Protein AF-A0A7S0E178-F1 (afdb_monomer)

Organism: NCBI:txid3032

Secondary structure (DSSP, 8-state):
-HHHH-GGG---SSSS---SS-HHHHHHHHHHHHHHHHH---HHHHHHHHHHHHHHHHHHHHHHHHHHHHHHHHHTSTTTS-HHHHHHHHHHHHHHHTTS-TTTHHHHHHHHHHHHHHHHHHHHHS-TT-HHHHHHHHHHHHHHHHSS-GGGGS-SS---PPPHHHHHHHHHHHHHHHHHHSPPPSS--HHHHHH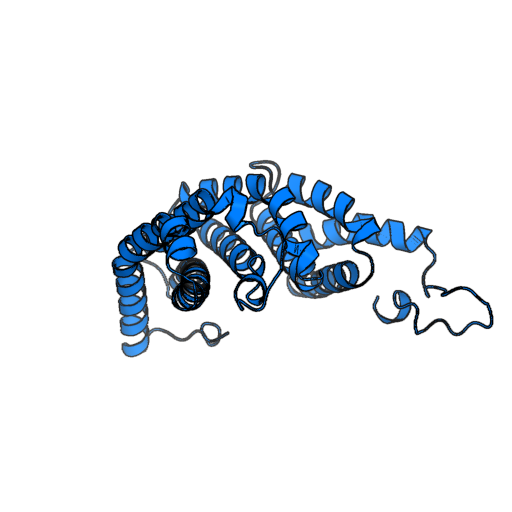HHHHHHHHHHHHHHHHHHHHHS-HHHHHHTHHHHHHHHHHHHHHHHHHHHHHHHHHTT----TTTT-

InterPro domains:
  IPR011989 Armadillo-like helical [G3DSA:1.25.10.10] (1-256)

Radius of gyration: 20.57 Å; Cα contacts (8 Å, |Δi|>4): 247; chains: 1; bounding box: 54×40×60 Å

pLDDT: mean 76.31, std 16.04, range [33.78, 96.0]

Sequence (262 aa):
VKKAWSKEHAEGEGNSPQFGIIEADRMIIREHLLETVIHIESDQLRRLLADCLKFMAETDAAVWLPQAVAQLRKYLTLGAASVPQMCAALDAIHKIEGGLPQDQIPALINELFIPMMTIGKAAIDGPVASPSGALVLKMICKILYHANPTSLWDGDAGSNQPSILDNQSDVVTGFLATVVQRELPATGEDDFLVQFWLPKKWAVRFFSKTTAWYRRCDSQTKKAKDSFFKVLQNCLPEVMKTVIILLEKSFNGIFIPKKVHS

Foldseek 3Di:
DVLQQDLVNPPDDDDDSDRNDDVVVVVVCLLCLLVCLLPPPDPVVNVVSLLVLLVCLQRPCVPRVVVLLVVLLQQLAPPSHDLSSVLSSLSSLVSSLNNHDLLCLQVSCVSCVVSLLVLLVVLLVDDLQDLSSLSSLLSSLQSLQSNADCVVQPPPDDPPRDGPCVPCVVVLLVSLLSLLQRDHPPDDQQVSLVSSVSSNVSSVSSLVSVVVSLVVDDPVVVVVCVVSVVSVVVRVVSNVVSVVVVVVCVVVVNDDDPPPVD

Solvent-accessible surface area (backbone atoms only — not comparable to full-atom values): 14713 Å² tota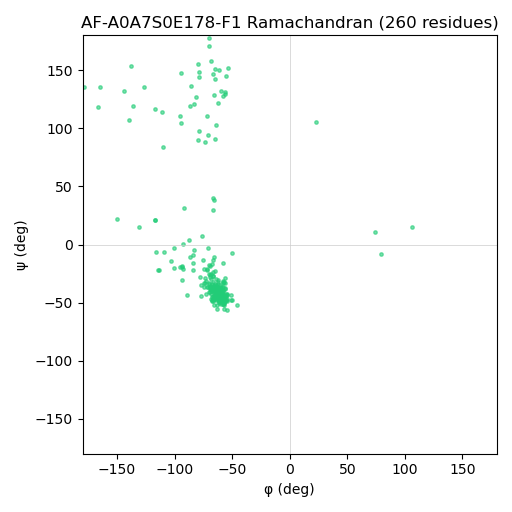l; per-residue (Å²): 105,71,70,39,68,30,56,89,64,44,90,62,100,58,104,59,80,42,51,70,52,60,68,70,61,53,50,53,48,64,68,45,49,62,58,46,37,35,67,48,84,51,66,69,58,26,54,57,49,32,52,48,45,13,53,41,28,58,75,43,34,90,76,47,43,69,60,50,51,59,52,47,52,50,36,39,33,87,86,68,42,55,70,68,36,32,46,34,40,47,49,43,49,46,27,28,48,74,22,39,58,80,84,53,32,27,58,58,46,60,74,47,39,64,44,52,50,54,50,42,47,52,33,63,78,40,64,80,81,34,70,67,31,27,51,48,39,25,46,53,30,45,39,58,41,63,52,54,59,69,68,82,53,51,88,73,82,79,74,88,63,76,50,58,59,80,81,38,41,69,61,55,51,52,52,40,42,53,57,41,60,51,71,76,65,95,76,68,62,72,75,54,52,52,46,59,43,48,22,32,53,30,32,50,51,37,52,52,54,54,52,60,36,56,73,74,49,55,76,67,62,41,64,78,47,46,68,61,52,55,52,51,63,73,37,48,66,46,49,50,53,54,50,48,56,53,47,53,41,41,73,71,73,74,58,84,65,94,66,77,85,110

Structure (mmCIF, N/CA/C/O backbone):
data_AF-A0A7S0E178-F1
#
_entry.id   AF-A0A7S0E178-F1
#
loop_
_atom_site.group_PDB
_atom_site.id
_atom_site.type_symbol
_atom_site.label_atom_id
_atom_site.label_alt_id
_atom_site.label_comp_id
_atom_site.label_asym_id
_atom_site.label_entity_id
_atom_site.label_seq_id
_atom_site.pdbx_PDB_ins_code
_atom_site.Cartn_x
_atom_site.Cartn_y
_atom_site.Cartn_z
_atom_site.occupancy
_atom_site.B_iso_or_equiv
_atom_site.auth_seq_id
_atom_site.auth_comp_id
_atom_site.auth_asym_id
_atom_site.auth_atom_id
_atom_site.pdbx_PDB_model_num
ATOM 1 N N . VAL A 1 1 ? 2.744 -7.989 -22.760 1.00 64.94 1 VAL A N 1
ATOM 2 C CA . VAL A 1 1 ? 3.869 -7.778 -21.816 1.00 64.94 1 VAL A CA 1
ATOM 3 C C . VAL A 1 1 ? 4.596 -9.081 -21.514 1.00 64.94 1 VAL A C 1
ATOM 5 O O . VAL A 1 1 ? 5.633 -9.273 -22.118 1.00 64.94 1 VAL A O 1
ATOM 8 N N . LYS A 1 2 ? 4.049 -10.026 -20.729 1.00 71.06 2 LYS A N 1
ATOM 9 C CA . LYS A 1 2 ? 4.770 -11.252 -20.301 1.00 71.06 2 LYS A CA 1
ATOM 10 C C . LYS A 1 2 ? 5.550 -11.998 -21.399 1.00 71.06 2 LYS A C 1
ATOM 12 O O . LYS A 1 2 ? 6.740 -12.214 -21.238 1.00 71.06 2 LYS A O 1
ATOM 17 N N . LYS A 1 3 ? 4.911 -12.329 -22.529 1.00 70.12 3 LYS A N 1
ATOM 18 C CA . LYS A 1 3 ? 5.576 -13.021 -23.654 1.00 70.12 3 LYS A CA 1
ATOM 19 C C . LYS A 1 3 ? 6.692 -12.198 -24.304 1.00 70.12 3 LYS A C 1
ATOM 21 O O . LYS A 1 3 ? 7.725 -12.737 -24.650 1.00 70.12 3 LYS A O 1
ATOM 26 N N . ALA A 1 4 ? 6.479 -10.895 -24.451 1.00 68.12 4 ALA A N 1
ATOM 27 C CA . ALA A 1 4 ? 7.394 -10.001 -25.158 1.00 68.12 4 ALA A CA 1
ATOM 28 C C . ALA A 1 4 ? 8.547 -9.492 -24.264 1.00 68.12 4 ALA A C 1
ATOM 30 O O . ALA A 1 4 ? 9.546 -8.978 -24.753 1.00 68.12 4 ALA A O 1
ATOM 31 N N . TRP A 1 5 ? 8.396 -9.640 -22.946 1.00 71.94 5 TRP A N 1
ATOM 32 C CA . TRP A 1 5 ? 9.316 -9.168 -21.908 1.00 71.94 5 TRP A CA 1
ATOM 33 C C . TRP A 1 5 ? 10.058 -10.322 -21.211 1.00 71.94 5 TRP A C 1
ATOM 35 O O . TRP A 1 5 ? 10.939 -10.079 -20.394 1.00 71.94 5 TRP A O 1
ATOM 45 N N . SER A 1 6 ? 9.697 -11.574 -21.512 1.00 64.25 6 SER A N 1
ATOM 46 C CA . SER A 1 6 ? 10.422 -12.760 -21.055 1.00 64.25 6 SER A CA 1
ATOM 47 C C . SER A 1 6 ? 11.573 -13.070 -22.008 1.00 64.25 6 SER A C 1
ATOM 49 O O . SER A 1 6 ? 11.396 -13.064 -23.225 1.00 64.25 6 SER A O 1
ATOM 51 N N . LYS A 1 7 ? 12.740 -13.391 -21.442 1.00 61.19 7 LYS A N 1
ATOM 52 C CA . LYS A 1 7 ? 13.915 -13.870 -22.187 1.00 61.19 7 LYS A CA 1
ATOM 53 C C . LYS A 1 7 ? 13.713 -15.276 -22.770 1.00 61.19 7 LYS A C 1
ATOM 55 O O . LYS A 1 7 ? 14.440 -15.664 -23.672 1.00 61.19 7 LYS A O 1
ATOM 60 N N . GLU A 1 8 ? 12.740 -16.032 -22.258 1.00 52.66 8 GLU A N 1
ATOM 61 C CA . GLU A 1 8 ? 12.523 -17.448 -22.591 1.00 52.66 8 GLU A CA 1
ATOM 62 C C . GLU A 1 8 ? 11.725 -17.672 -23.883 1.00 52.66 8 GLU A C 1
ATOM 64 O O . GLU A 1 8 ? 11.490 -18.814 -24.259 1.00 52.66 8 GLU A O 1
ATOM 69 N N . HIS A 1 9 ? 11.224 -16.621 -24.536 1.00 45.22 9 HIS A N 1
ATOM 70 C CA . HIS A 1 9 ? 10.385 -16.736 -25.744 1.00 45.22 9 HIS A CA 1
ATOM 71 C C . HIS A 1 9 ? 11.038 -16.090 -26.973 1.00 45.22 9 HIS A C 1
ATOM 73 O O . HIS A 1 9 ? 10.361 -15.739 -27.939 1.00 45.22 9 HIS A O 1
ATOM 79 N N . ALA A 1 10 ? 12.357 -15.919 -26.924 1.00 46.88 10 ALA A N 1
ATOM 80 C CA . ALA A 1 10 ? 13.153 -15.436 -28.035 1.00 46.88 10 ALA A CA 1
ATOM 81 C C . ALA A 1 10 ? 13.403 -16.585 -29.021 1.00 46.88 10 ALA A C 1
ATOM 83 O O . ALA A 1 10 ? 14.370 -17.332 -28.887 1.00 46.88 10 ALA A O 1
ATOM 84 N N . GLU A 1 11 ? 12.518 -16.768 -29.994 1.00 43.41 11 GLU A N 1
ATOM 85 C CA . GLU A 1 11 ? 12.827 -17.605 -31.155 1.00 43.41 11 GLU A CA 1
ATOM 86 C C . GLU A 1 11 ? 13.866 -16.865 -32.013 1.00 43.41 11 GLU A C 1
ATOM 88 O O . GLU A 1 11 ? 13.527 -15.999 -32.817 1.00 43.41 11 GLU A O 1
ATOM 93 N N . GLY A 1 12 ? 15.151 -17.157 -31.794 1.00 46.94 12 GLY A N 1
ATOM 94 C CA . GLY A 1 12 ? 16.248 -16.590 -32.574 1.00 46.94 12 GLY A CA 1
ATOM 95 C C . GLY A 1 12 ? 17.568 -17.321 -32.341 1.00 46.94 12 GLY A C 1
ATOM 96 O O . GLY A 1 12 ? 18.085 -17.349 -31.226 1.00 46.94 12 GLY A O 1
ATOM 97 N N . GLU A 1 13 ? 18.125 -17.905 -33.403 1.00 41.91 13 GLU A N 1
ATOM 98 C CA . GLU A 1 13 ? 19.471 -18.485 -33.435 1.00 41.91 13 GLU A CA 1
ATOM 99 C C . GLU A 1 13 ? 20.526 -17.379 -33.236 1.00 41.91 13 GLU A C 1
ATOM 101 O O . GLU A 1 13 ? 20.974 -16.728 -34.177 1.00 41.91 13 GLU A O 1
ATOM 106 N N . GLY A 1 14 ? 20.915 -17.118 -31.989 1.00 45.75 14 GLY A N 1
ATOM 107 C CA . GLY A 1 14 ? 21.983 -16.172 -31.672 1.00 45.75 14 GLY A CA 1
ATOM 108 C C . GLY A 1 14 ? 22.249 -16.098 -30.172 1.00 45.75 14 GLY A C 1
ATOM 109 O O . GLY A 1 14 ? 21.319 -16.027 -29.379 1.00 45.75 14 GLY A O 1
ATOM 110 N N . ASN A 1 15 ? 23.526 -16.108 -29.778 1.00 41.94 15 ASN A N 1
ATOM 111 C CA . ASN A 1 15 ? 24.037 -16.210 -28.397 1.00 41.94 15 ASN A CA 1
ATOM 112 C C . ASN A 1 15 ? 23.723 -15.007 -27.470 1.00 41.94 15 ASN A C 1
ATOM 114 O O . ASN A 1 15 ? 24.562 -14.574 -26.680 1.00 41.94 15 ASN A O 1
ATOM 118 N N . SER A 1 16 ? 22.534 -14.413 -27.530 1.00 45.91 16 SER A N 1
ATOM 119 C CA . SER A 1 16 ? 22.108 -13.368 -26.596 1.00 45.91 16 SER A CA 1
ATOM 120 C C . SER A 1 16 ? 20.615 -13.508 -26.308 1.00 45.91 16 SER A C 1
ATOM 122 O O . SER A 1 16 ? 19.846 -13.639 -27.254 1.00 45.91 16 SER A O 1
ATOM 124 N N . PRO A 1 17 ? 20.170 -13.475 -25.038 1.00 50.34 17 PRO A N 1
ATOM 125 C CA . PRO A 1 17 ? 18.748 -13.527 -24.719 1.00 50.34 17 PRO A CA 1
ATOM 126 C C . PRO A 1 17 ? 18.059 -12.274 -25.276 1.00 50.34 17 PRO A C 1
ATOM 128 O O . PRO A 1 17 ? 18.209 -11.182 -24.726 1.00 50.34 17 PRO A O 1
ATOM 131 N N . GLN A 1 18 ? 17.346 -12.419 -26.392 1.00 57.28 18 GLN A N 1
ATOM 132 C CA . GLN A 1 18 ? 16.668 -11.314 -27.065 1.00 57.28 18 GLN A CA 1
ATOM 133 C C . GLN A 1 18 ? 15.281 -11.119 -26.450 1.00 57.28 18 GLN A C 1
ATOM 135 O O . GLN A 1 18 ? 14.440 -12.007 -26.464 1.00 57.28 18 GLN A O 1
ATOM 140 N N . PHE A 1 19 ? 15.015 -9.950 -25.879 1.00 63.66 19 PHE A N 1
ATOM 141 C CA . PHE A 1 19 ? 13.639 -9.590 -25.543 1.00 63.66 19 PHE A CA 1
ATOM 142 C C . PHE A 1 19 ? 12.835 -9.413 -26.840 1.00 63.66 19 PHE A C 1
ATOM 144 O O . PHE A 1 19 ? 13.366 -8.921 -27.833 1.00 63.66 19 PHE A O 1
ATOM 151 N N . GLY A 1 20 ? 11.543 -9.754 -26.829 1.00 68.44 20 GLY A N 1
ATOM 152 C CA . GLY A 1 20 ? 10.654 -9.549 -27.983 1.00 68.44 20 GLY A CA 1
ATOM 153 C C . GLY A 1 20 ? 10.313 -8.076 -28.264 1.00 68.44 20 GLY A C 1
ATOM 154 O O . GLY A 1 20 ? 9.605 -7.788 -29.223 1.00 68.44 20 GLY A O 1
ATOM 155 N N . ILE A 1 21 ? 10.781 -7.149 -27.422 1.00 76.94 21 ILE A N 1
ATOM 156 C CA . ILE A 1 21 ? 10.649 -5.693 -27.565 1.00 76.94 21 ILE A CA 1
ATOM 157 C C . ILE A 1 21 ? 12.049 -5.086 -27.455 1.00 76.94 21 ILE A C 1
ATOM 159 O O . ILE A 1 21 ? 12.810 -5.451 -26.554 1.00 76.94 21 ILE A O 1
ATOM 163 N N . ILE A 1 22 ? 12.369 -4.140 -28.340 1.00 83.25 22 ILE A N 1
ATOM 164 C CA . ILE A 1 22 ? 13.645 -3.418 -28.315 1.00 83.25 22 ILE A CA 1
ATOM 165 C C . ILE A 1 22 ? 13.786 -2.568 -27.045 1.00 83.25 22 ILE A C 1
ATOM 167 O O . ILE A 1 22 ? 12.809 -2.077 -26.481 1.00 83.25 22 ILE A O 1
ATOM 171 N N . GLU A 1 23 ? 15.020 -2.355 -26.590 1.00 82.69 23 GLU A N 1
ATOM 172 C CA . GLU A 1 23 ? 15.272 -1.701 -25.299 1.00 82.69 23 GLU A CA 1
ATOM 173 C C . GLU A 1 23 ? 14.757 -0.252 -25.234 1.00 82.69 23 GLU A C 1
ATOM 175 O O . GLU A 1 23 ? 14.289 0.182 -24.183 1.00 82.69 23 GLU A O 1
ATOM 180 N N . ALA A 1 24 ? 14.765 0.474 -26.357 1.00 84.31 24 ALA A N 1
ATOM 181 C CA . ALA A 1 24 ? 14.221 1.832 -26.441 1.00 84.31 24 ALA A CA 1
ATOM 182 C C . ALA A 1 24 ? 12.721 1.880 -26.090 1.00 84.31 24 ALA A C 1
ATOM 184 O O . ALA A 1 24 ? 12.300 2.685 -25.260 1.00 84.31 24 ALA A O 1
ATOM 185 N N . ASP A 1 25 ? 11.927 0.959 -26.640 1.00 85.50 25 ASP A N 1
ATOM 186 C CA . ASP A 1 25 ? 10.492 0.871 -26.355 1.00 85.50 25 ASP A CA 1
ATOM 187 C C . ASP A 1 25 ? 10.237 0.410 -24.916 1.00 85.50 25 ASP A C 1
ATOM 189 O O . ASP A 1 25 ? 9.331 0.906 -24.245 1.00 85.50 25 ASP A O 1
ATOM 193 N N . ARG A 1 26 ? 11.069 -0.502 -24.394 1.00 84.69 26 ARG A N 1
ATOM 194 C CA . ARG A 1 26 ? 10.990 -0.924 -22.986 1.00 84.69 26 ARG A CA 1
ATOM 195 C C . ARG A 1 26 ? 11.247 0.242 -22.035 1.00 84.69 26 ARG A C 1
ATOM 197 O O . ARG A 1 26 ? 10.541 0.352 -21.036 1.00 84.69 26 ARG A O 1
ATOM 204 N N . MET A 1 27 ? 12.195 1.126 -22.350 1.00 83.31 27 MET A N 1
ATOM 205 C CA . MET A 1 27 ? 12.447 2.349 -21.579 1.00 83.31 27 MET A CA 1
ATOM 206 C C . MET A 1 27 ? 11.237 3.288 -21.576 1.00 83.31 27 MET A C 1
ATOM 208 O O . MET A 1 27 ? 10.826 3.731 -20.505 1.00 83.31 27 MET A O 1
ATOM 212 N N . ILE A 1 28 ? 10.612 3.518 -22.735 1.00 86.69 28 ILE A N 1
ATOM 213 C CA . ILE A 1 28 ? 9.399 4.348 -22.834 1.00 86.69 28 ILE A CA 1
ATOM 214 C C . ILE A 1 28 ? 8.268 3.745 -21.993 1.00 86.69 28 ILE A C 1
ATOM 216 O O . ILE A 1 28 ? 7.626 4.449 -21.210 1.00 86.69 28 ILE A O 1
ATOM 220 N N . ILE A 1 29 ? 8.050 2.429 -22.102 1.00 88.31 29 ILE A N 1
ATOM 221 C CA . ILE A 1 29 ? 7.024 1.723 -21.325 1.00 88.31 29 ILE A CA 1
ATOM 222 C C . ILE A 1 29 ? 7.307 1.846 -19.821 1.00 88.31 29 ILE A C 1
ATOM 224 O O . ILE A 1 29 ? 6.386 2.139 -19.061 1.00 88.31 29 ILE A O 1
ATOM 228 N N . ARG A 1 30 ? 8.560 1.669 -19.380 1.00 85.31 30 ARG A N 1
ATOM 229 C CA . ARG A 1 30 ? 8.963 1.819 -17.968 1.00 85.31 30 ARG A CA 1
ATOM 230 C C . ARG A 1 30 ? 8.654 3.202 -17.414 1.00 85.31 30 ARG A C 1
ATOM 232 O O . ARG A 1 30 ? 8.145 3.313 -16.300 1.00 85.31 30 ARG A O 1
ATOM 239 N N . GLU A 1 31 ? 8.952 4.231 -18.196 1.00 84.00 31 GLU A N 1
ATOM 240 C CA . GLU A 1 31 ? 8.761 5.622 -17.802 1.00 84.00 31 GLU A CA 1
ATOM 241 C C . GLU A 1 31 ? 7.279 5.985 -17.646 1.00 84.00 31 GLU A C 1
ATOM 243 O O . GLU A 1 31 ? 6.917 6.682 -16.697 1.00 84.00 31 GLU A O 1
ATOM 248 N N . HIS A 1 32 ? 6.424 5.474 -18.537 1.00 91.12 32 HIS A N 1
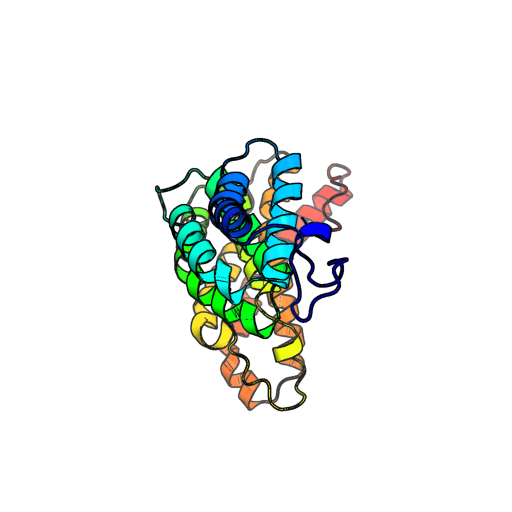ATOM 249 C CA . HIS A 1 32 ? 5.031 5.912 -18.644 1.00 91.12 32 HIS A CA 1
ATOM 250 C C . HIS A 1 32 ? 4.027 4.976 -17.965 1.00 91.12 32 HIS A C 1
ATOM 252 O O . HIS A 1 32 ? 2.909 5.399 -17.666 1.00 91.12 32 HIS A O 1
ATOM 258 N N . LEU A 1 33 ? 4.373 3.708 -17.714 1.00 93.00 33 LEU A N 1
ATOM 259 C CA . LEU A 1 33 ? 3.417 2.737 -17.174 1.00 93.00 33 LEU A CA 1
ATOM 260 C C . LEU A 1 33 ? 2.919 3.139 -15.783 1.00 93.00 33 LEU A C 1
ATOM 262 O O . LEU A 1 33 ? 1.716 3.095 -15.536 1.00 93.00 33 LEU A O 1
ATOM 266 N N . LEU A 1 34 ? 3.825 3.539 -14.886 1.00 94.38 34 LEU A N 1
ATOM 267 C CA . LEU A 1 34 ? 3.456 3.946 -13.530 1.00 94.38 34 LEU A CA 1
ATOM 268 C C . LEU A 1 34 ? 2.578 5.204 -13.550 1.00 94.38 34 LEU A C 1
ATOM 270 O O . LEU A 1 34 ? 1.514 5.220 -12.936 1.00 94.38 34 LEU A O 1
ATOM 274 N N . GLU A 1 35 ? 2.977 6.210 -14.326 1.00 94.31 35 GLU A N 1
ATOM 275 C CA . GLU A 1 35 ? 2.192 7.425 -14.564 1.00 94.31 35 GLU A CA 1
ATOM 276 C C . GLU A 1 35 ? 0.785 7.111 -15.089 1.00 94.31 35 GLU A C 1
ATOM 278 O O . GLU A 1 35 ? -0.211 7.637 -14.588 1.00 94.31 35 GLU A O 1
ATOM 283 N N . THR A 1 36 ? 0.684 6.176 -16.037 1.00 95.25 36 THR A N 1
ATOM 284 C CA . THR A 1 36 ? -0.598 5.732 -16.596 1.00 95.25 36 THR A CA 1
ATOM 285 C C . THR A 1 36 ? -1.455 5.038 -15.538 1.00 95.25 36 THR A C 1
ATOM 287 O O . THR A 1 36 ? -2.644 5.322 -15.435 1.00 95.25 36 THR A O 1
ATOM 290 N N . VAL A 1 37 ? -0.874 4.157 -14.715 1.00 94.94 37 VAL A N 1
ATOM 291 C CA . VAL A 1 37 ? -1.592 3.487 -13.614 1.00 94.94 37 VAL A CA 1
ATOM 292 C C . VAL A 1 37 ? -2.157 4.502 -12.619 1.00 94.94 37 VAL A C 1
ATOM 294 O O . VAL A 1 37 ? -3.268 4.318 -12.122 1.00 94.94 37 VAL A O 1
ATOM 297 N N . ILE A 1 38 ? -1.424 5.577 -12.338 1.00 94.62 38 ILE A N 1
ATOM 298 C CA . ILE A 1 38 ? -1.840 6.589 -11.362 1.00 94.62 38 ILE A CA 1
ATOM 299 C C . ILE A 1 38 ? -2.962 7.482 -11.908 1.00 94.62 38 ILE A C 1
ATOM 301 O O . ILE A 1 38 ? -3.872 7.835 -11.157 1.00 94.62 38 ILE A O 1
ATOM 305 N N . HIS A 1 39 ? -2.932 7.813 -13.201 1.00 94.88 39 HIS A N 1
ATOM 306 C CA . HIS A 1 39 ? -3.868 8.767 -13.806 1.00 94.88 39 HIS A CA 1
ATOM 307 C C . HIS A 1 39 ? -5.091 8.146 -14.475 1.00 94.88 39 HIS A C 1
ATOM 309 O O . HIS A 1 39 ? -6.078 8.843 -14.699 1.00 94.88 39 HIS A O 1
ATOM 315 N N . ILE A 1 40 ? -5.054 6.858 -14.816 1.00 94.12 40 ILE A N 1
ATOM 316 C CA . ILE A 1 40 ? -6.166 6.230 -15.526 1.00 94.12 40 ILE A CA 1
ATOM 317 C C . ILE A 1 40 ? -7.419 6.185 -14.645 1.00 94.12 40 ILE A C 1
ATOM 319 O O . ILE A 1 40 ? -7.384 5.698 -13.514 1.00 94.12 40 ILE A O 1
ATOM 323 N N . GLU A 1 41 ? -8.548 6.661 -15.166 1.00 90.19 41 GLU A N 1
ATOM 324 C CA . GLU A 1 41 ? -9.816 6.717 -14.422 1.00 90.19 41 GLU A CA 1
ATOM 325 C C . GLU A 1 41 ? -10.470 5.336 -14.278 1.00 90.19 41 GLU A C 1
ATOM 327 O O . GLU A 1 41 ? -11.078 5.026 -13.254 1.00 90.19 41 GLU A O 1
ATOM 332 N N . SER A 1 42 ? -10.302 4.470 -15.282 1.00 92.25 42 SER A N 1
ATOM 333 C CA . SER A 1 42 ? -10.897 3.132 -15.296 1.00 92.25 42 SER A CA 1
ATOM 334 C C . SER A 1 42 ? -10.223 2.197 -14.292 1.00 92.25 42 SER A C 1
ATOM 336 O O . SER A 1 42 ? -9.103 1.733 -14.507 1.00 92.25 42 SER A O 1
ATOM 338 N N . ASP A 1 43 ? -10.949 1.834 -13.233 1.00 86.50 43 ASP A N 1
ATOM 339 C CA . ASP A 1 43 ? -10.512 0.866 -12.220 1.00 86.50 43 ASP A CA 1
ATOM 340 C C . ASP A 1 43 ? -10.125 -0.497 -12.810 1.00 86.50 43 ASP A C 1
ATOM 342 O O . ASP A 1 43 ? -9.191 -1.146 -12.331 1.00 86.50 43 ASP A O 1
ATOM 346 N N . GLN A 1 44 ? -10.844 -0.959 -13.837 1.00 89.44 44 GLN A N 1
ATOM 347 C CA . GLN A 1 44 ? -10.560 -2.243 -14.477 1.00 89.44 44 GLN A CA 1
ATOM 348 C C . GLN A 1 44 ? -9.222 -2.196 -15.216 1.00 89.44 44 GLN A C 1
ATOM 350 O O . GLN A 1 44 ? -8.391 -3.086 -15.035 1.00 89.44 44 GLN A O 1
ATOM 355 N N . LEU A 1 45 ? -8.998 -1.145 -16.011 1.00 91.56 45 LEU A N 1
ATOM 356 C CA . LEU A 1 45 ? -7.737 -0.964 -16.727 1.00 91.56 45 LEU A CA 1
ATOM 357 C C . LEU A 1 45 ? -6.586 -0.703 -15.755 1.00 91.56 45 LEU A C 1
ATOM 359 O O . LEU A 1 45 ? -5.516 -1.283 -15.924 1.00 91.56 45 LEU A O 1
ATOM 363 N N . ARG A 1 46 ? -6.823 0.073 -14.689 1.00 93.12 46 ARG A N 1
ATOM 364 C CA . ARG A 1 46 ? -5.838 0.312 -13.631 1.00 93.12 46 ARG A CA 1
ATOM 365 C C . ARG A 1 46 ? -5.327 -0.994 -13.042 1.00 93.12 46 ARG A C 1
ATOM 367 O O . ARG A 1 46 ? -4.122 -1.182 -12.958 1.00 93.12 46 ARG A O 1
ATOM 374 N N . ARG A 1 47 ? -6.224 -1.922 -12.688 1.00 88.69 47 ARG A N 1
ATOM 375 C CA . ARG A 1 47 ? -5.838 -3.231 -12.128 1.00 88.69 47 ARG A CA 1
ATOM 376 C C . ARG A 1 47 ? -4.992 -4.050 -13.099 1.00 88.69 47 ARG A C 1
ATOM 378 O O . ARG A 1 47 ? -3.986 -4.610 -12.680 1.00 88.69 47 ARG A O 1
ATOM 385 N N . LEU A 1 48 ? -5.375 -4.086 -14.376 1.00 89.56 48 LEU A N 1
ATOM 386 C CA . LEU A 1 48 ? -4.625 -4.806 -15.409 1.00 89.56 48 LEU A CA 1
ATOM 387 C C . LEU A 1 48 ? -3.223 -4.214 -15.610 1.00 89.56 48 LEU A C 1
ATOM 389 O O . LEU A 1 48 ? -2.247 -4.956 -15.688 1.00 89.56 48 LEU A O 1
ATOM 393 N N . LEU A 1 49 ? -3.106 -2.885 -15.647 1.00 92.31 49 LEU A N 1
ATOM 394 C CA . LEU A 1 49 ? -1.816 -2.202 -15.764 1.00 92.31 49 LEU A CA 1
ATOM 395 C C . LEU A 1 49 ? -0.975 -2.333 -14.485 1.00 92.31 49 LEU A C 1
ATOM 397 O O . LEU A 1 49 ? 0.242 -2.483 -14.558 1.00 92.31 49 LEU A O 1
ATOM 401 N N . ALA A 1 50 ? -1.604 -2.359 -13.312 1.00 91.25 50 ALA A N 1
ATOM 402 C CA . ALA A 1 50 ? -0.911 -2.573 -12.048 1.00 91.25 50 ALA A CA 1
ATOM 403 C C . ALA A 1 50 ? -0.345 -4.002 -11.924 1.00 91.25 50 ALA A C 1
ATOM 405 O O . ALA A 1 50 ? 0.705 -4.205 -11.317 1.00 91.25 50 ALA A O 1
ATOM 406 N N . ASP A 1 51 ? -0.972 -4.998 -12.558 1.00 90.38 51 ASP A N 1
ATOM 407 C CA . ASP A 1 51 ? -0.388 -6.339 -12.679 1.00 90.38 51 ASP A CA 1
ATOM 408 C C . ASP A 1 51 ? 0.844 -6.359 -13.606 1.00 90.38 51 ASP A C 1
ATOM 410 O O . ASP A 1 51 ? 1.745 -7.178 -13.412 1.00 90.38 51 ASP A O 1
ATOM 414 N N . CYS A 1 52 ? 0.943 -5.428 -14.564 1.00 91.44 52 CYS A N 1
ATOM 415 C CA . CYS A 1 52 ? 2.177 -5.221 -15.328 1.00 91.44 52 CYS A CA 1
ATOM 416 C C . CYS A 1 52 ? 3.295 -4.640 -14.450 1.00 91.44 52 CYS A C 1
ATOM 418 O O . CYS A 1 52 ? 4.430 -5.087 -14.584 1.00 91.44 52 CYS A O 1
ATOM 420 N N . LEU A 1 53 ? 2.989 -3.721 -13.520 1.00 93.25 53 LEU A N 1
ATOM 421 C CA . LEU A 1 53 ? 3.973 -3.211 -12.548 1.00 93.25 53 LEU A CA 1
ATOM 422 C C . LEU A 1 53 ? 4.548 -4.341 -11.691 1.00 93.25 53 LEU A C 1
ATOM 424 O O . LEU A 1 53 ? 5.760 -4.418 -11.507 1.00 93.25 53 LEU A O 1
ATOM 428 N N . LYS A 1 54 ? 3.684 -5.248 -11.215 1.00 92.69 54 LYS A N 1
ATOM 429 C CA . LYS A 1 54 ? 4.110 -6.443 -10.478 1.00 92.69 54 LYS A CA 1
ATOM 430 C C . LYS A 1 54 ? 5.087 -7.279 -11.306 1.00 92.69 54 LYS A C 1
ATOM 432 O O . LYS A 1 54 ? 6.178 -7.590 -10.850 1.00 92.69 54 LYS A O 1
ATOM 437 N N . PHE A 1 55 ? 4.712 -7.605 -12.539 1.00 90.19 55 PHE A N 1
ATOM 438 C CA . PHE A 1 55 ? 5.557 -8.404 -13.425 1.00 90.19 55 PHE A CA 1
ATOM 439 C C . PHE A 1 55 ? 6.893 -7.711 -13.760 1.00 90.19 55 PHE A C 1
ATOM 441 O O . PHE A 1 55 ? 7.926 -8.364 -13.901 1.00 90.19 55 PHE A O 1
ATOM 448 N N . MET A 1 56 ? 6.905 -6.383 -13.870 1.00 88.31 56 MET A N 1
ATOM 449 C CA . MET A 1 56 ? 8.143 -5.626 -14.060 1.00 88.31 56 MET A CA 1
ATOM 450 C C . MET A 1 56 ? 9.029 -5.634 -12.817 1.00 88.31 56 MET A C 1
ATOM 452 O O . MET A 1 56 ? 10.243 -5.746 -12.948 1.00 88.31 56 MET A O 1
ATOM 456 N N . ALA A 1 57 ? 8.443 -5.581 -11.621 1.00 90.62 57 ALA A N 1
ATOM 457 C CA . ALA A 1 57 ? 9.188 -5.770 -10.382 1.00 90.62 57 ALA A CA 1
ATOM 458 C C . ALA A 1 57 ? 9.812 -7.179 -10.301 1.00 90.62 57 ALA A C 1
ATOM 460 O O . ALA A 1 57 ? 10.955 -7.311 -9.881 1.00 90.62 57 ALA A O 1
ATOM 461 N N . GLU A 1 58 ? 9.117 -8.211 -10.792 1.00 89.88 58 GLU A N 1
ATOM 462 C CA . GLU A 1 58 ? 9.639 -9.590 -10.844 1.00 89.88 58 GLU A CA 1
ATOM 463 C C . GLU A 1 58 ? 10.830 -9.740 -11.808 1.00 89.88 58 GLU A C 1
ATOM 465 O O . GLU A 1 58 ? 11.709 -10.571 -11.586 1.00 89.88 58 GLU A O 1
ATOM 470 N N . THR A 1 59 ? 10.865 -8.964 -12.896 1.00 85.69 59 THR A N 1
ATOM 471 C CA . THR A 1 59 ? 11.776 -9.220 -14.028 1.00 85.69 59 THR A CA 1
ATOM 472 C C . THR A 1 59 ? 12.859 -8.165 -14.243 1.00 85.69 59 THR A C 1
ATOM 474 O O . THR A 1 59 ? 13.863 -8.458 -14.891 1.00 85.69 59 THR A O 1
ATOM 477 N N . ASP A 1 60 ? 12.667 -6.944 -13.742 1.00 84.75 60 ASP A N 1
ATOM 478 C CA . ASP A 1 60 ? 13.440 -5.766 -14.158 1.00 84.75 60 ASP A CA 1
ATOM 479 C C . ASP A 1 60 ? 13.594 -4.706 -13.049 1.00 84.75 60 ASP A C 1
ATOM 481 O O . ASP A 1 60 ? 13.824 -3.522 -13.314 1.00 84.75 60 ASP A O 1
ATOM 485 N N . ALA A 1 61 ? 13.450 -5.114 -11.782 1.00 85.50 61 ALA A N 1
ATOM 486 C CA . ALA A 1 61 ? 13.500 -4.204 -10.638 1.00 85.50 61 ALA A CA 1
ATOM 487 C C . ALA A 1 61 ? 14.788 -3.371 -10.586 1.00 85.50 61 ALA A C 1
ATOM 489 O O . ALA A 1 61 ? 14.720 -2.168 -10.356 1.00 85.50 61 ALA A O 1
ATOM 490 N N . ALA A 1 62 ? 15.954 -3.969 -10.851 1.00 85.75 62 ALA A N 1
ATOM 491 C CA . ALA A 1 62 ? 17.241 -3.280 -10.725 1.00 85.75 62 ALA A CA 1
ATOM 492 C C . ALA A 1 62 ? 17.352 -2.017 -11.602 1.00 85.75 62 ALA A C 1
ATOM 494 O O . ALA A 1 62 ? 17.995 -1.049 -11.203 1.00 85.75 62 ALA A O 1
ATOM 495 N N . VAL A 1 63 ? 16.717 -2.016 -12.779 1.00 85.50 63 VAL A N 1
ATOM 496 C CA . VAL A 1 63 ? 16.778 -0.901 -13.735 1.00 85.50 63 VAL A CA 1
ATOM 497 C C . VAL A 1 63 ? 15.671 0.117 -13.467 1.00 85.50 63 VAL A C 1
ATOM 499 O O . VAL A 1 63 ? 15.903 1.323 -13.504 1.00 85.50 63 VAL A O 1
ATOM 502 N N . TRP A 1 64 ? 14.455 -0.357 -13.197 1.00 88.31 64 TRP A N 1
ATOM 503 C CA . TRP A 1 64 ? 13.260 0.489 -13.163 1.00 88.31 64 TRP A CA 1
ATOM 504 C C . TRP A 1 64 ? 12.901 1.020 -11.767 1.00 88.31 64 TRP A C 1
ATOM 506 O O . TRP A 1 64 ? 12.353 2.118 -11.642 1.00 88.31 64 TRP A O 1
ATOM 516 N N . LEU A 1 65 ? 13.220 0.276 -10.705 1.00 91.25 65 LEU A N 1
ATOM 517 C CA . LEU A 1 65 ? 12.765 0.588 -9.348 1.00 91.25 65 LEU A CA 1
ATOM 518 C C . LEU A 1 65 ? 13.218 1.971 -8.846 1.00 91.25 65 LEU A C 1
ATOM 520 O O . LEU A 1 65 ? 12.376 2.664 -8.274 1.00 91.25 65 LEU A O 1
ATOM 524 N N . PRO A 1 66 ? 14.461 2.446 -9.082 1.00 92.31 66 PRO A N 1
ATOM 525 C CA . PRO A 1 66 ? 14.866 3.785 -8.643 1.00 92.31 66 PRO A CA 1
ATOM 526 C C . PRO A 1 66 ? 14.008 4.904 -9.254 1.00 92.31 66 PRO A C 1
ATOM 528 O O . PRO A 1 66 ? 13.589 5.829 -8.555 1.00 92.31 66 PRO A O 1
ATOM 531 N N . GLN A 1 67 ? 13.686 4.795 -10.548 1.00 91.38 67 GLN A N 1
ATOM 532 C CA . GLN A 1 67 ? 12.812 5.744 -11.240 1.00 91.38 67 GLN A CA 1
ATOM 533 C C . GLN A 1 67 ? 11.378 5.666 -10.701 1.00 91.38 67 GLN A C 1
ATOM 535 O O . GLN A 1 67 ? 10.766 6.700 -10.423 1.00 91.38 67 GLN A O 1
ATOM 540 N N . ALA A 1 68 ? 10.859 4.450 -10.504 1.00 93.06 68 ALA A N 1
ATOM 541 C CA . ALA A 1 68 ? 9.528 4.231 -9.946 1.00 93.06 68 ALA A CA 1
ATOM 542 C C . ALA A 1 68 ? 9.397 4.830 -8.536 1.00 93.06 68 ALA A C 1
ATOM 544 O O . ALA A 1 68 ? 8.428 5.530 -8.250 1.00 93.06 68 ALA A O 1
ATOM 545 N N . VAL A 1 69 ? 10.399 4.632 -7.672 1.00 95.00 69 VAL A N 1
ATOM 546 C CA . VAL A 1 69 ? 10.454 5.222 -6.324 1.00 95.00 69 VAL A CA 1
ATOM 547 C C . VAL A 1 69 ? 10.422 6.748 -6.396 1.00 95.00 69 VAL A C 1
ATOM 549 O O . VAL A 1 69 ? 9.646 7.376 -5.674 1.00 95.00 69 VAL A O 1
ATOM 552 N N . ALA A 1 70 ? 11.209 7.360 -7.285 1.00 93.62 70 ALA A N 1
ATOM 553 C CA . ALA A 1 70 ? 11.216 8.811 -7.455 1.00 93.62 70 ALA A CA 1
ATOM 554 C C . ALA A 1 70 ? 9.846 9.360 -7.898 1.00 93.62 70 ALA A C 1
ATOM 556 O O . ALA A 1 70 ? 9.409 10.392 -7.387 1.00 93.62 70 ALA A O 1
ATOM 557 N N . GLN A 1 71 ? 9.145 8.669 -8.803 1.00 93.88 71 GLN A N 1
ATOM 558 C CA . GLN A 1 71 ? 7.787 9.037 -9.218 1.00 93.88 71 GLN A CA 1
ATOM 559 C C . GLN A 1 71 ? 6.778 8.860 -8.071 1.00 93.88 71 GLN A C 1
ATOM 561 O O . GLN A 1 71 ? 6.043 9.792 -7.750 1.00 93.88 71 GLN A O 1
ATOM 566 N N . LEU A 1 72 ? 6.790 7.714 -7.385 1.00 96.00 72 LEU A N 1
ATOM 567 C CA . LEU A 1 72 ? 5.900 7.429 -6.252 1.00 96.00 72 LEU A CA 1
ATOM 568 C C . LEU A 1 72 ? 6.044 8.460 -5.126 1.00 96.00 72 LEU A C 1
ATOM 570 O O . LEU A 1 72 ? 5.038 8.910 -4.579 1.00 96.00 72 LEU A O 1
ATOM 574 N N . ARG A 1 73 ? 7.271 8.899 -4.815 1.00 95.31 73 ARG A N 1
ATOM 575 C CA . ARG A 1 73 ? 7.518 9.961 -3.822 1.00 95.31 73 ARG A CA 1
ATOM 576 C C . ARG A 1 73 ? 6.764 11.254 -4.148 1.00 95.31 73 ARG A C 1
ATOM 578 O O . ARG A 1 73 ? 6.241 11.885 -3.230 1.00 95.31 73 ARG A O 1
ATOM 585 N N . LYS A 1 74 ? 6.664 11.633 -5.429 1.00 94.38 74 LYS A N 1
ATOM 586 C CA . LYS A 1 74 ? 5.912 12.830 -5.848 1.00 94.38 74 LYS A CA 1
ATOM 587 C C . LYS A 1 74 ? 4.433 12.693 -5.498 1.00 94.38 74 LYS A C 1
ATOM 589 O O . LYS A 1 74 ? 3.877 13.586 -4.870 1.00 94.38 74 LYS A O 1
ATOM 594 N N . TYR A 1 75 ? 3.826 11.549 -5.814 1.00 94.69 75 TYR A N 1
ATOM 595 C CA . TYR A 1 75 ? 2.406 11.308 -5.537 1.00 94.69 75 TYR A CA 1
ATOM 596 C C . TYR A 1 75 ? 2.084 11.144 -4.058 1.00 94.69 75 TYR A C 1
ATOM 598 O O . TYR A 1 75 ? 0.966 11.428 -3.652 1.00 94.69 75 TYR A O 1
ATOM 606 N N . LEU A 1 76 ? 3.047 10.717 -3.244 1.00 94.12 76 LEU A N 1
ATOM 607 C CA . LEU A 1 76 ? 2.887 10.630 -1.793 1.00 94.12 76 LEU A CA 1
ATOM 608 C C . LEU A 1 76 ? 3.244 11.935 -1.061 1.00 94.12 76 LEU A C 1
ATOM 610 O O . LEU A 1 76 ? 3.236 11.971 0.168 1.00 94.12 76 LEU A O 1
ATOM 614 N N . THR A 1 77 ? 3.573 13.011 -1.778 1.00 91.94 77 THR A N 1
ATOM 615 C CA . THR A 1 77 ? 3.818 14.318 -1.163 1.00 91.94 77 THR A CA 1
ATOM 616 C C . THR A 1 77 ? 2.486 15.022 -0.904 1.00 91.94 77 THR A C 1
ATOM 618 O O . THR A 1 77 ? 1.663 15.179 -1.807 1.00 91.94 77 THR A O 1
ATOM 621 N N . LEU A 1 78 ? 2.262 15.459 0.340 1.00 85.06 78 LEU A N 1
ATOM 622 C CA . LEU A 1 78 ? 1.033 16.157 0.721 1.00 85.06 78 LEU A CA 1
ATOM 623 C C . LEU A 1 78 ? 0.808 17.395 -0.155 1.00 85.06 78 LEU A C 1
ATOM 625 O O . LEU A 1 78 ? 1.696 18.227 -0.312 1.00 85.06 78 LEU A O 1
ATOM 629 N N . GLY A 1 79 ? -0.397 17.504 -0.713 1.00 84.06 79 GLY A N 1
ATOM 630 C CA . GLY A 1 79 ? -0.793 18.609 -1.589 1.00 84.06 79 GLY A CA 1
ATOM 631 C C . GLY A 1 79 ? -0.288 18.510 -3.033 1.00 84.06 79 GLY A C 1
ATOM 632 O O . GLY A 1 79 ? -0.746 19.283 -3.866 1.00 84.06 79 GLY A O 1
ATOM 633 N N . ALA A 1 80 ? 0.595 17.558 -3.359 1.00 86.38 80 ALA A N 1
ATOM 634 C CA . ALA A 1 80 ? 1.101 17.372 -4.722 1.00 86.38 80 ALA A CA 1
ATOM 635 C C . ALA A 1 80 ? 0.170 16.526 -5.607 1.00 86.38 80 ALA A C 1
ATOM 637 O O . ALA A 1 80 ? 0.236 16.612 -6.830 1.00 86.38 80 ALA A O 1
ATOM 638 N N . ALA A 1 81 ? -0.692 15.708 -4.999 1.00 88.44 81 ALA A N 1
ATOM 639 C CA . ALA A 1 81 ? -1.599 14.809 -5.698 1.00 88.44 81 ALA A CA 1
ATOM 640 C C . ALA A 1 81 ? -2.994 14.812 -5.066 1.00 88.44 81 ALA A C 1
ATOM 642 O O . ALA A 1 81 ? -3.165 15.056 -3.868 1.00 88.44 81 ALA A O 1
ATOM 643 N N . SER A 1 82 ? -4.003 14.499 -5.877 1.00 90.69 82 SER A N 1
ATOM 644 C CA . SER A 1 82 ? -5.356 14.232 -5.387 1.00 90.69 82 SER A CA 1
ATOM 645 C C . SER A 1 82 ? -5.402 12.928 -4.577 1.00 90.69 82 SER A C 1
ATOM 647 O O . SER A 1 82 ? -4.564 12.040 -4.738 1.00 90.69 82 SER A O 1
ATOM 649 N N . VAL A 1 83 ? -6.408 12.768 -3.710 1.00 87.81 83 VAL A N 1
ATOM 650 C CA . VAL A 1 83 ? -6.593 11.524 -2.935 1.00 87.81 83 VAL A CA 1
ATOM 651 C C . VAL A 1 83 ? -6.678 10.276 -3.830 1.00 87.81 83 VAL A C 1
ATOM 653 O O . VAL A 1 83 ? -6.020 9.288 -3.495 1.00 87.81 83 VAL A O 1
ATOM 656 N N . PRO A 1 84 ? -7.419 10.269 -4.958 1.00 89.81 84 PRO A N 1
ATOM 657 C CA . PRO A 1 84 ? -7.432 9.115 -5.857 1.00 89.81 84 PRO A CA 1
ATOM 658 C C . PRO A 1 84 ? -6.042 8.755 -6.392 1.00 89.81 84 PRO A C 1
ATOM 660 O O . PRO A 1 84 ? -5.676 7.582 -6.371 1.00 89.81 84 PRO A O 1
ATOM 663 N N . GLN A 1 85 ? -5.241 9.753 -6.783 1.00 92.25 85 GLN A N 1
ATOM 664 C CA . GLN A 1 85 ? -3.864 9.540 -7.242 1.00 92.25 85 GLN A CA 1
ATOM 665 C C . GLN A 1 85 ? -2.969 9.001 -6.117 1.00 92.25 85 GLN A C 1
ATOM 667 O O . GLN A 1 85 ? -2.219 8.055 -6.340 1.00 92.25 85 GLN A O 1
ATOM 672 N N . MET A 1 86 ? -3.096 9.524 -4.891 1.00 93.19 86 MET A N 1
ATOM 673 C CA . MET A 1 86 ? -2.402 8.980 -3.714 1.00 93.19 86 MET A CA 1
ATOM 674 C C . MET A 1 86 ? -2.761 7.507 -3.475 1.00 93.19 86 MET A C 1
ATOM 676 O O . MET A 1 86 ? -1.885 6.674 -3.244 1.00 93.19 86 MET A O 1
ATOM 680 N N . CYS A 1 87 ? -4.046 7.157 -3.564 1.00 90.94 87 CYS A N 1
ATOM 681 C CA . CYS A 1 87 ? -4.502 5.777 -3.402 1.00 90.94 87 CYS A CA 1
ATOM 682 C C . CYS A 1 87 ? -3.991 4.865 -4.526 1.00 90.94 87 CYS A C 1
ATOM 684 O O . CYS A 1 87 ? -3.601 3.730 -4.251 1.00 90.94 87 CYS A O 1
ATOM 686 N N . ALA A 1 88 ? -3.959 5.353 -5.768 1.00 92.56 88 ALA A N 1
ATOM 687 C CA . ALA A 1 88 ? -3.403 4.624 -6.904 1.00 92.56 88 ALA A CA 1
ATOM 688 C C . ALA A 1 88 ? -1.889 4.405 -6.756 1.00 92.56 88 ALA A C 1
ATOM 690 O O . ALA A 1 88 ? -1.406 3.307 -7.022 1.00 92.56 88 ALA A O 1
ATOM 691 N N . ALA A 1 89 ? -1.151 5.399 -6.250 1.00 95.12 89 ALA A N 1
ATOM 692 C CA . ALA A 1 89 ? 0.270 5.266 -5.940 1.00 95.12 89 ALA A CA 1
ATOM 693 C C . ALA A 1 89 ? 0.521 4.223 -4.836 1.00 95.12 89 ALA A C 1
ATOM 695 O O . ALA A 1 89 ? 1.410 3.385 -4.970 1.00 95.12 89 ALA A O 1
ATOM 696 N N . LEU A 1 90 ? -0.293 4.205 -3.774 1.00 95.31 90 LEU A N 1
ATOM 697 C CA . LEU A 1 90 ? -0.213 3.170 -2.736 1.00 95.31 90 LEU A CA 1
ATOM 698 C C . LEU A 1 90 ? -0.558 1.767 -3.271 1.00 95.31 90 LEU A C 1
ATOM 700 O O . LEU A 1 90 ? 0.068 0.787 -2.870 1.00 95.31 90 LEU A O 1
ATOM 704 N N . ASP A 1 91 ? -1.521 1.643 -4.188 1.00 92.75 91 ASP A N 1
ATOM 705 C CA . ASP A 1 91 ? -1.816 0.358 -4.842 1.00 92.75 91 ASP A CA 1
ATOM 706 C C . ASP A 1 91 ? -0.663 -0.097 -5.741 1.00 92.75 91 ASP A C 1
ATOM 708 O O . ASP A 1 91 ? -0.275 -1.264 -5.696 1.00 92.75 91 ASP A O 1
ATOM 712 N N . ALA A 1 92 ? -0.045 0.831 -6.476 1.00 94.88 92 ALA A N 1
ATOM 713 C CA . ALA A 1 92 ? 1.159 0.562 -7.251 1.00 94.88 92 ALA A CA 1
ATOM 714 C C . ALA A 1 92 ? 2.312 0.068 -6.359 1.00 94.88 92 ALA A C 1
ATOM 716 O O . ALA A 1 92 ? 2.940 -0.931 -6.699 1.00 94.88 92 ALA A O 1
ATOM 717 N N . ILE A 1 93 ? 2.538 0.684 -5.191 1.00 95.81 93 ILE A N 1
ATOM 718 C CA . ILE A 1 93 ? 3.540 0.223 -4.211 1.00 95.81 93 ILE A CA 1
ATOM 719 C C . ILE A 1 93 ? 3.264 -1.214 -3.791 1.00 95.81 93 ILE A C 1
ATOM 721 O O . ILE A 1 93 ? 4.154 -2.056 -3.874 1.00 95.81 93 ILE A O 1
ATOM 725 N N . HIS A 1 94 ? 2.026 -1.512 -3.399 1.00 93.75 94 HIS A N 1
ATOM 726 C CA . HIS A 1 94 ? 1.641 -2.860 -2.993 1.00 93.75 94 HIS A CA 1
ATOM 727 C C . HIS A 1 94 ? 1.822 -3.895 -4.122 1.00 93.75 94 HIS A C 1
ATOM 729 O O . HIS A 1 94 ? 2.166 -5.054 -3.877 1.00 93.75 94 HIS A O 1
ATOM 735 N N . LYS A 1 95 ? 1.597 -3.496 -5.377 1.00 93.75 95 LYS A N 1
ATOM 736 C CA . LYS A 1 95 ? 1.779 -4.362 -6.549 1.00 93.75 95 LYS A CA 1
ATOM 737 C C . LYS A 1 95 ? 3.249 -4.608 -6.865 1.00 93.75 95 LYS A C 1
ATOM 739 O O . LYS A 1 95 ? 3.601 -5.752 -7.140 1.00 93.75 95 LYS A O 1
ATOM 744 N N . ILE A 1 96 ? 4.082 -3.572 -6.787 1.00 94.56 96 ILE A N 1
ATOM 745 C CA . ILE A 1 96 ? 5.538 -3.673 -6.944 1.00 94.56 96 ILE A CA 1
ATOM 746 C C . ILE A 1 96 ? 6.107 -4.570 -5.844 1.00 94.56 96 ILE A C 1
ATOM 748 O O . ILE A 1 96 ? 6.791 -5.540 -6.147 1.00 94.56 96 ILE A O 1
ATOM 752 N N . GLU A 1 97 ? 5.747 -4.311 -4.585 1.00 92.19 97 GLU A N 1
ATOM 753 C CA . GLU A 1 97 ? 6.101 -5.142 -3.431 1.00 92.19 97 GLU A CA 1
ATOM 754 C C . GLU A 1 97 ? 5.777 -6.621 -3.671 1.00 92.19 97 GLU A C 1
ATOM 756 O O . GLU A 1 97 ? 6.621 -7.483 -3.452 1.00 92.19 97 GLU A O 1
ATOM 761 N N . GLY A 1 98 ? 4.573 -6.923 -4.167 1.00 90.50 98 GLY A N 1
ATOM 762 C CA . GLY A 1 98 ? 4.155 -8.298 -4.433 1.00 90.50 98 GLY A CA 1
ATOM 763 C C . GLY A 1 98 ? 4.924 -9.002 -5.557 1.00 90.50 98 GLY A C 1
ATOM 764 O O . GLY A 1 98 ? 4.754 -10.213 -5.707 1.00 90.50 98 GLY A O 1
ATOM 765 N N . GLY A 1 99 ? 5.692 -8.267 -6.363 1.00 90.00 99 GLY A N 1
ATOM 766 C CA . GLY A 1 99 ? 6.558 -8.806 -7.410 1.00 90.00 99 GLY A CA 1
ATOM 767 C C . GLY A 1 99 ? 8.043 -8.830 -7.040 1.00 90.00 99 GLY A C 1
ATOM 768 O O . GLY A 1 99 ? 8.821 -9.501 -7.710 1.00 90.00 99 GLY A O 1
ATOM 769 N N . LEU A 1 100 ? 8.454 -8.127 -5.983 1.00 90.50 100 LEU A N 1
ATOM 770 C CA . LEU A 1 100 ? 9.852 -8.097 -5.564 1.00 90.50 100 LEU A CA 1
ATOM 771 C C . LEU A 1 100 ? 10.250 -9.363 -4.784 1.00 90.50 100 LEU A C 1
ATOM 773 O O . LEU A 1 100 ? 9.443 -9.915 -4.027 1.00 90.50 100 LEU A O 1
ATOM 777 N N . PRO A 1 101 ? 11.521 -9.791 -4.891 1.00 86.94 101 PRO A N 1
ATOM 778 C CA . PRO A 1 101 ? 12.127 -10.721 -3.944 1.00 86.94 101 PRO A CA 1
ATOM 779 C C . PRO A 1 101 ? 12.023 -10.212 -2.495 1.00 86.94 101 PRO A C 1
ATOM 781 O O . PRO A 1 101 ? 12.110 -9.008 -2.245 1.00 86.94 101 PRO A O 1
ATOM 784 N N . GLN A 1 102 ? 11.849 -11.122 -1.527 1.00 81.94 102 GLN A N 1
ATOM 785 C CA . GLN A 1 102 ? 11.594 -10.758 -0.121 1.00 81.94 102 GLN A CA 1
ATOM 786 C C . GLN A 1 102 ? 12.691 -9.883 0.504 1.00 81.94 102 GLN A C 1
ATOM 788 O O . GLN A 1 102 ? 12.391 -9.040 1.343 1.00 81.94 102 GLN A O 1
ATOM 793 N N . ASP A 1 103 ? 13.939 -10.058 0.082 1.00 80.25 103 ASP A N 1
ATOM 794 C CA . ASP A 1 103 ? 15.110 -9.296 0.523 1.00 80.25 103 ASP A CA 1
ATOM 795 C C . ASP A 1 103 ? 15.134 -7.850 0.000 1.00 80.25 103 ASP A C 1
ATOM 797 O O . ASP A 1 103 ? 15.756 -6.986 0.616 1.00 80.25 103 ASP A O 1
ATOM 801 N N . GLN A 1 104 ? 14.427 -7.558 -1.097 1.00 85.31 104 GLN A N 1
ATOM 802 C CA . GLN A 1 104 ? 14.384 -6.225 -1.712 1.00 85.31 104 GLN A CA 1
ATOM 803 C C . GLN A 1 104 ? 13.203 -5.373 -1.231 1.00 85.31 104 GLN A C 1
ATOM 805 O O . GLN A 1 104 ? 13.240 -4.144 -1.335 1.00 85.31 104 GLN A O 1
ATOM 810 N N . ILE A 1 105 ? 12.164 -6.001 -0.671 1.00 87.06 105 ILE A N 1
ATOM 811 C CA . ILE A 1 105 ? 10.980 -5.299 -0.156 1.00 87.06 105 ILE A CA 1
ATOM 812 C C . ILE A 1 105 ? 11.348 -4.265 0.928 1.00 87.06 105 ILE A C 1
ATOM 814 O O . ILE A 1 105 ? 10.910 -3.119 0.809 1.00 87.06 105 ILE A O 1
ATOM 818 N N . PRO A 1 106 ? 12.178 -4.574 1.945 1.00 83.94 106 PRO A N 1
ATOM 819 C CA . PRO A 1 106 ? 12.521 -3.599 2.980 1.00 83.94 106 PRO A CA 1
ATOM 820 C C . PRO A 1 106 ? 13.187 -2.334 2.433 1.00 83.94 106 PRO A C 1
ATOM 822 O O . PRO A 1 106 ? 12.897 -1.241 2.913 1.00 83.94 106 PRO A O 1
ATOM 825 N N . ALA A 1 107 ? 14.032 -2.454 1.404 1.00 85.38 107 ALA A N 1
ATOM 826 C CA . ALA A 1 107 ? 14.682 -1.308 0.773 1.00 85.38 107 ALA A CA 1
ATOM 827 C C . ALA A 1 107 ? 13.659 -0.378 0.098 1.00 85.38 107 ALA A C 1
ATOM 829 O O . ALA A 1 107 ? 13.655 0.822 0.369 1.00 85.38 107 ALA A O 1
ATOM 830 N N . LEU A 1 108 ? 12.735 -0.936 -0.697 1.00 90.31 108 LEU A N 1
ATOM 831 C CA . LEU A 1 108 ? 11.631 -0.176 -1.299 1.00 90.31 108 LEU A CA 1
ATOM 832 C C . LEU A 1 108 ? 10.817 0.568 -0.233 1.00 90.31 108 LEU A C 1
ATOM 834 O O . LEU A 1 108 ? 10.501 1.751 -0.376 1.00 90.31 108 LEU A O 1
ATOM 838 N N . ILE A 1 109 ? 10.458 -0.137 0.836 1.00 90.38 109 ILE A N 1
ATOM 839 C CA . ILE A 1 109 ? 9.585 0.417 1.863 1.00 90.38 109 ILE A CA 1
ATOM 840 C C . ILE A 1 109 ? 10.307 1.478 2.693 1.00 90.38 109 ILE A C 1
ATOM 842 O O . ILE A 1 109 ? 9.688 2.490 3.002 1.00 90.38 109 ILE A O 1
ATOM 846 N N . ASN A 1 110 ? 11.598 1.313 2.987 1.00 87.94 110 ASN A N 1
ATOM 847 C CA . ASN A 1 110 ? 12.400 2.330 3.673 1.00 87.94 110 ASN A CA 1
ATOM 848 C C . ASN A 1 110 ? 12.475 3.636 2.874 1.00 87.94 110 ASN A C 1
ATOM 850 O O . ASN A 1 110 ? 12.296 4.713 3.443 1.00 87.94 110 ASN A O 1
ATOM 854 N N . GLU A 1 111 ? 12.658 3.551 1.554 1.00 90.75 111 GLU A N 1
ATOM 855 C CA . GLU A 1 111 ? 12.650 4.725 0.677 1.00 90.75 111 GLU A CA 1
ATOM 856 C C . GLU A 1 111 ? 11.304 5.470 0.750 1.00 90.75 111 GLU A C 1
ATOM 858 O O . GLU A 1 111 ? 11.248 6.697 0.847 1.00 90.75 111 GLU A O 1
ATOM 863 N N . LEU A 1 112 ? 10.194 4.735 0.765 1.00 93.50 112 LEU A N 1
ATOM 864 C CA . LEU A 1 112 ? 8.848 5.310 0.743 1.00 93.50 112 LEU A CA 1
ATOM 865 C C . LEU A 1 112 ? 8.244 5.523 2.140 1.00 93.50 112 LEU A C 1
ATOM 867 O O . LEU A 1 112 ? 7.123 6.019 2.252 1.00 93.50 112 LEU A O 1
ATOM 871 N N . PHE A 1 113 ? 8.969 5.191 3.211 1.00 91.25 113 PHE A N 1
ATOM 872 C CA . PHE A 1 113 ? 8.414 5.137 4.561 1.00 91.25 113 PHE A CA 1
ATOM 873 C C . PHE A 1 113 ? 7.922 6.497 5.046 1.00 91.25 113 PHE A C 1
ATOM 875 O O . PHE A 1 113 ? 6.754 6.642 5.402 1.00 91.25 113 PHE A O 1
ATOM 882 N N . ILE A 1 114 ? 8.803 7.501 5.021 1.00 91.50 114 ILE A N 1
ATOM 883 C CA . ILE A 1 114 ? 8.488 8.862 5.464 1.00 91.50 114 ILE A CA 1
ATOM 884 C C . ILE A 1 114 ? 7.257 9.410 4.731 1.00 91.50 114 ILE A C 1
ATOM 886 O O . ILE A 1 114 ? 6.290 9.745 5.414 1.00 91.50 114 ILE A O 1
ATOM 890 N N . PRO A 1 115 ? 7.215 9.460 3.383 1.00 94.00 115 PRO A N 1
ATOM 891 C CA . PRO A 1 115 ? 6.056 10.023 2.701 1.00 94.00 11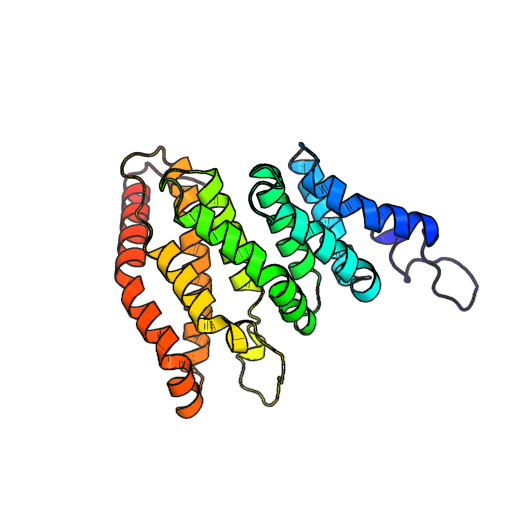5 PRO A CA 1
ATOM 892 C C . PRO A 1 115 ? 4.772 9.221 2.969 1.00 94.00 115 PRO A C 1
ATOM 894 O O . PRO A 1 115 ? 3.727 9.830 3.192 1.00 94.00 115 PRO A O 1
ATOM 897 N N . MET A 1 116 ? 4.836 7.883 3.064 1.00 94.62 116 MET A N 1
ATOM 898 C CA . MET A 1 116 ? 3.678 7.069 3.464 1.00 94.62 116 MET A CA 1
ATOM 899 C C . MET A 1 116 ? 3.178 7.411 4.874 1.00 94.62 116 MET A C 1
ATOM 901 O O . MET A 1 116 ? 1.975 7.569 5.078 1.00 94.62 116 MET A O 1
ATOM 905 N N . MET A 1 117 ? 4.074 7.546 5.854 1.00 93.00 117 MET A N 1
ATOM 906 C CA . MET A 1 117 ? 3.689 7.899 7.223 1.00 93.00 117 MET A CA 1
ATOM 907 C C . MET A 1 117 ? 3.137 9.322 7.306 1.00 93.00 117 MET A C 1
ATOM 909 O O . MET A 1 117 ? 2.179 9.557 8.038 1.00 93.00 117 MET A O 1
ATOM 913 N N . THR A 1 118 ? 3.676 10.262 6.528 1.00 92.00 118 THR A N 1
ATOM 914 C CA . THR A 1 118 ? 3.182 11.643 6.461 1.00 92.00 118 THR A CA 1
ATOM 915 C C . THR A 1 118 ? 1.739 11.705 5.956 1.00 92.00 118 THR A C 1
ATOM 917 O O . THR A 1 118 ? 0.894 12.326 6.607 1.00 92.00 118 THR A O 1
ATOM 920 N N . ILE A 1 119 ? 1.410 11.017 4.856 1.00 93.56 119 ILE A N 1
ATOM 921 C CA . ILE A 1 119 ? 0.020 10.964 4.371 1.00 93.56 119 ILE A CA 1
ATOM 922 C C . ILE A 1 119 ? -0.883 10.144 5.300 1.00 93.56 119 ILE A C 1
ATOM 924 O O . ILE A 1 119 ? -2.052 10.484 5.482 1.00 93.56 119 ILE A O 1
ATOM 928 N N . GLY A 1 120 ? -0.345 9.098 5.935 1.00 91.94 120 GLY A N 1
ATOM 929 C CA . GLY A 1 120 ? -1.058 8.305 6.930 1.00 91.94 120 GLY A CA 1
ATOM 930 C C . GLY A 1 120 ? -1.436 9.146 8.145 1.00 91.94 120 GLY A C 1
ATOM 931 O O . GLY A 1 120 ? -2.576 9.091 8.601 1.00 91.94 120 GLY A O 1
ATOM 932 N N . LYS A 1 121 ? -0.516 9.987 8.623 1.00 91.25 121 LYS A N 1
ATOM 933 C CA . LYS A 1 121 ? -0.774 10.944 9.698 1.00 91.25 121 LYS A CA 1
ATOM 934 C C . LYS A 1 121 ? -1.843 11.958 9.300 1.00 91.25 121 LYS A C 1
ATOM 936 O O . LYS A 1 121 ? -2.784 12.147 10.058 1.00 91.25 121 LYS A O 1
ATOM 941 N N . ALA A 1 122 ? -1.768 12.535 8.102 1.00 90.12 122 ALA A N 1
ATOM 942 C CA . ALA A 1 122 ? -2.814 13.438 7.619 1.00 90.12 122 ALA A CA 1
ATOM 943 C C . ALA A 1 122 ? -4.191 12.746 7.539 1.00 90.12 122 ALA A C 1
ATOM 945 O O . ALA A 1 122 ? -5.210 13.339 7.886 1.00 90.12 122 ALA A O 1
ATOM 946 N N . ALA A 1 123 ? -4.232 11.471 7.139 1.00 90.31 123 ALA A N 1
ATOM 947 C CA . ALA A 1 123 ? -5.462 10.686 7.132 1.00 90.31 123 ALA A CA 1
ATOM 948 C C . ALA A 1 123 ? -5.990 10.393 8.549 1.00 90.31 123 ALA A C 1
ATOM 950 O O . ALA A 1 123 ? -7.209 10.342 8.732 1.00 90.31 123 ALA A O 1
ATOM 951 N N . ILE A 1 124 ? -5.110 10.203 9.541 1.00 88.75 124 ILE A N 1
ATOM 952 C CA . ILE A 1 124 ? -5.458 10.077 10.969 1.00 88.75 124 ILE A CA 1
ATOM 953 C C . ILE A 1 124 ? -6.029 11.389 11.508 1.00 88.75 124 ILE A C 1
ATOM 955 O O . ILE A 1 124 ? -7.115 11.371 12.082 1.00 88.75 124 ILE A O 1
ATOM 959 N N . ASP A 1 125 ? -5.319 12.496 11.292 1.00 88.31 125 ASP A N 1
ATOM 960 C CA . ASP A 1 125 ? -5.659 13.818 11.830 1.00 88.31 125 ASP A CA 1
ATOM 961 C C . ASP A 1 125 ? -6.898 14.424 11.138 1.00 88.31 125 ASP A C 1
ATOM 963 O O . ASP A 1 125 ? -7.556 15.310 11.679 1.00 88.31 125 ASP A O 1
ATOM 967 N N . GLY A 1 126 ? -7.232 13.945 9.935 1.00 84.12 126 GLY A N 1
ATOM 968 C CA . GLY A 1 126 ? -8.440 14.326 9.214 1.00 84.12 126 GLY A CA 1
ATOM 969 C C . GLY A 1 126 ? -9.742 13.788 9.836 1.00 84.12 126 GLY A C 1
ATOM 970 O O . GLY A 1 126 ? -9.728 13.018 10.801 1.00 84.12 126 GLY A O 1
ATOM 971 N N . PRO A 1 127 ? -10.907 14.134 9.255 1.00 77.25 127 PRO A N 1
ATOM 972 C CA . PRO A 1 127 ? -12.208 13.709 9.769 1.00 77.25 127 PRO A CA 1
ATOM 973 C C . PRO A 1 127 ? -12.326 12.185 9.892 1.00 77.25 127 PRO A C 1
ATOM 975 O O . PRO A 1 127 ? -12.046 11.455 8.938 1.00 77.25 127 PRO A O 1
ATOM 978 N N . VAL A 1 128 ? -12.793 11.706 11.053 1.00 65.62 128 VAL A N 1
ATOM 979 C CA . VAL A 1 128 ? -12.978 10.269 11.343 1.00 65.62 128 VAL A CA 1
ATOM 980 C C . VAL A 1 128 ? -13.904 9.600 10.332 1.00 65.62 128 VAL A C 1
ATOM 982 O O . VAL A 1 128 ? -13.674 8.453 9.993 1.00 65.62 128 VAL A O 1
ATOM 985 N N . ALA A 1 129 ? -14.886 10.320 9.790 1.00 65.56 129 ALA A N 1
ATOM 986 C CA . ALA A 1 129 ? -15.845 9.831 8.803 1.00 65.56 129 ALA A CA 1
ATOM 987 C C . ALA A 1 129 ? -15.396 10.067 7.342 1.00 65.56 129 ALA A C 1
ATOM 989 O O . ALA A 1 129 ? -16.224 10.306 6.475 1.00 65.56 129 ALA A O 1
ATOM 990 N N . SER A 1 130 ? -14.098 10.060 7.028 1.00 82.50 130 SER A N 1
ATOM 991 C CA . SER A 1 130 ? -13.627 10.232 5.642 1.00 82.50 130 SER A CA 1
ATOM 992 C C . SER A 1 130 ? -13.370 8.880 4.946 1.00 82.50 130 SER A C 1
ATOM 994 O O . SER A 1 130 ? -12.379 8.225 5.288 1.00 82.50 130 SER A O 1
ATOM 996 N N . PRO A 1 131 ? -14.177 8.466 3.938 1.00 81.38 131 PRO A N 1
ATOM 997 C CA . PRO A 1 131 ? -13.917 7.284 3.094 1.00 81.38 131 PRO A CA 1
ATOM 998 C C . PRO A 1 131 ? -12.505 7.266 2.506 1.00 81.38 131 PRO A C 1
ATOM 1000 O O . PRO A 1 131 ? -11.788 6.266 2.536 1.00 81.38 131 PRO A O 1
ATOM 1003 N N . SER A 1 132 ? -12.089 8.432 2.020 1.00 83.44 132 SER A N 1
ATOM 1004 C CA . SER A 1 132 ? -10.775 8.711 1.458 1.00 83.44 132 SER A CA 1
ATOM 1005 C C . SER A 1 132 ? -9.650 8.460 2.461 1.00 83.44 132 SER A C 1
ATOM 1007 O O . SER A 1 132 ? -8.683 7.764 2.153 1.00 83.44 132 SER A O 1
ATOM 1009 N N . GLY A 1 133 ? -9.798 8.976 3.686 1.00 87.25 133 GLY A N 1
ATOM 1010 C CA . GLY A 1 133 ? -8.835 8.745 4.763 1.00 87.25 133 GLY A CA 1
ATOM 1011 C C . GLY A 1 133 ? -8.755 7.268 5.148 1.00 87.25 133 GLY A C 1
ATOM 1012 O O . GLY A 1 133 ? -7.660 6.721 5.281 1.00 87.25 133 GLY A O 1
ATOM 1013 N N . ALA A 1 134 ? -9.899 6.588 5.250 1.00 87.12 134 ALA A N 1
ATOM 1014 C CA . ALA A 1 134 ? -9.946 5.159 5.543 1.00 87.12 134 ALA A CA 1
ATOM 1015 C C . ALA A 1 134 ? -9.250 4.321 4.458 1.00 87.12 134 ALA A C 1
ATOM 1017 O O . ALA A 1 134 ? -8.493 3.403 4.775 1.00 87.12 134 ALA A O 1
ATOM 1018 N N . LEU A 1 135 ? -9.432 4.656 3.178 1.00 88.69 135 LEU A N 1
ATOM 1019 C CA . LEU A 1 135 ? -8.758 3.960 2.084 1.00 88.69 135 LEU A CA 1
ATOM 1020 C C . LEU A 1 135 ? -7.232 4.124 2.149 1.00 88.69 135 LEU A C 1
ATOM 1022 O O . LEU A 1 135 ? -6.519 3.124 2.041 1.00 88.69 135 LEU A O 1
ATOM 1026 N N . VAL A 1 136 ? -6.732 5.340 2.394 1.00 91.69 136 VAL A N 1
ATOM 1027 C CA . VAL A 1 136 ? -5.291 5.602 2.573 1.00 91.69 136 VAL A CA 1
ATOM 1028 C C . VAL A 1 136 ? -4.724 4.752 3.714 1.00 91.69 136 VAL A C 1
ATOM 1030 O O . VAL A 1 136 ? -3.752 4.020 3.520 1.00 91.69 136 VAL A O 1
ATOM 1033 N N . LEU A 1 137 ? -5.375 4.766 4.882 1.00 93.06 137 LEU A N 1
ATOM 1034 C CA . LEU A 1 137 ? -4.932 3.989 6.044 1.00 93.06 137 LEU A CA 1
ATOM 1035 C C . LEU A 1 137 ? -4.942 2.485 5.779 1.00 93.06 137 LEU A C 1
ATOM 1037 O O . LEU A 1 137 ? -3.995 1.791 6.148 1.00 93.06 137 LEU A O 1
ATOM 1041 N N . LYS A 1 138 ? -5.980 1.977 5.106 1.00 91.94 138 LYS A N 1
ATOM 1042 C CA . LYS A 1 138 ? -6.063 0.571 4.695 1.00 91.94 138 LYS A CA 1
ATOM 1043 C C . LYS A 1 138 ? -4.856 0.188 3.848 1.00 91.94 138 LYS A C 1
ATOM 1045 O O . LYS A 1 138 ? -4.263 -0.860 4.097 1.00 91.94 138 LYS A O 1
ATOM 1050 N N . MET A 1 139 ? -4.528 0.994 2.840 1.00 93.19 139 MET A N 1
ATOM 1051 C CA . MET A 1 139 ? -3.445 0.682 1.911 1.00 93.19 139 MET A CA 1
ATOM 1052 C C . MET A 1 139 ? -2.087 0.689 2.616 1.00 93.19 139 MET A C 1
ATOM 1054 O O . MET A 1 139 ? -1.336 -0.270 2.467 1.00 93.19 139 MET A O 1
ATOM 1058 N N . ILE A 1 140 ? -1.821 1.681 3.471 1.00 94.75 140 ILE A N 1
ATOM 1059 C CA . ILE A 1 140 ? -0.585 1.740 4.267 1.00 94.75 140 ILE A CA 1
ATOM 1060 C C . ILE A 1 140 ? -0.478 0.535 5.209 1.00 94.75 140 ILE A C 1
ATOM 1062 O O . ILE A 1 140 ? 0.544 -0.146 5.218 1.00 94.75 140 ILE A O 1
ATOM 1066 N N . CYS A 1 141 ? -1.536 0.210 5.962 1.00 92.38 141 CYS A N 1
ATOM 1067 C CA . CYS A 1 141 ? -1.523 -0.946 6.867 1.00 92.38 141 CYS A CA 1
ATOM 1068 C C . CYS A 1 141 ? -1.299 -2.264 6.111 1.00 92.38 141 CYS A C 1
ATOM 1070 O O . CYS A 1 141 ? -0.618 -3.160 6.609 1.00 92.38 141 CYS A O 1
ATOM 1072 N N . LYS A 1 142 ? -1.867 -2.386 4.905 1.00 91.81 142 LYS A N 1
ATOM 1073 C CA . LYS A 1 142 ? -1.680 -3.553 4.043 1.00 91.81 142 LYS A CA 1
ATOM 1074 C C . LYS A 1 142 ? -0.233 -3.671 3.557 1.00 91.81 142 LYS A C 1
ATOM 1076 O O . LYS A 1 142 ? 0.324 -4.759 3.661 1.00 91.81 142 LYS A O 1
ATOM 1081 N N . ILE A 1 143 ? 0.364 -2.577 3.083 1.00 92.75 143 ILE A N 1
ATOM 1082 C CA . ILE A 1 143 ? 1.776 -2.533 2.672 1.00 92.75 143 ILE A CA 1
ATOM 1083 C C . ILE A 1 143 ? 2.668 -2.931 3.854 1.00 92.75 143 ILE A C 1
ATOM 1085 O O . ILE A 1 143 ? 3.438 -3.874 3.750 1.00 92.75 143 ILE A O 1
ATOM 1089 N N . LEU A 1 144 ? 2.491 -2.315 5.028 1.00 89.44 144 LEU A N 1
ATOM 1090 C CA . LEU A 1 144 ? 3.281 -2.646 6.223 1.00 89.44 144 LEU A CA 1
ATOM 1091 C C . LEU A 1 144 ? 3.172 -4.129 6.627 1.00 89.44 144 LEU A C 1
ATOM 1093 O O . LEU A 1 144 ? 4.149 -4.726 7.071 1.00 89.44 144 LEU A O 1
ATOM 1097 N N . TYR A 1 145 ? 1.994 -4.742 6.476 1.00 86.69 145 TYR A N 1
ATOM 1098 C CA . TYR A 1 145 ? 1.794 -6.169 6.750 1.00 86.69 145 TYR A CA 1
ATOM 1099 C C . TYR A 1 145 ? 2.591 -7.089 5.814 1.00 86.69 145 TYR A C 1
ATOM 1101 O O . TYR A 1 145 ? 3.123 -8.117 6.261 1.00 86.69 145 TYR A O 1
ATOM 1109 N N . HIS A 1 146 ? 2.638 -6.752 4.526 1.00 82.94 146 HIS A N 1
ATOM 1110 C CA . HIS A 1 146 ? 3.360 -7.530 3.522 1.00 82.94 146 HIS A CA 1
ATOM 1111 C C . HIS A 1 146 ? 4.871 -7.285 3.596 1.00 82.94 146 HIS A C 1
ATOM 1113 O O . HIS A 1 146 ? 5.630 -8.251 3.507 1.00 82.94 146 HIS A O 1
ATOM 1119 N N . ALA A 1 147 ? 5.272 -6.057 3.930 1.00 80.88 147 ALA A N 1
ATOM 1120 C CA . ALA A 1 147 ? 6.658 -5.606 4.002 1.00 80.8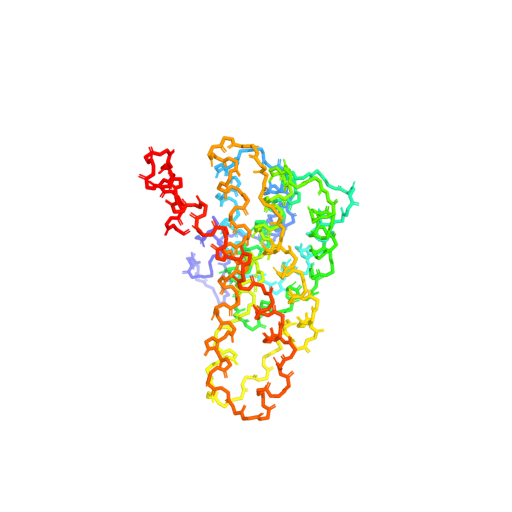8 147 ALA A CA 1
ATOM 1121 C C . ALA A 1 147 ? 7.479 -6.283 5.096 1.00 80.88 147 ALA A C 1
ATOM 1123 O O . ALA A 1 147 ? 8.695 -6.125 5.177 1.00 80.88 147 ALA A O 1
ATOM 1124 N N . ASN A 1 148 ? 6.799 -7.008 5.974 1.00 74.00 148 ASN A N 1
ATOM 1125 C CA . ASN A 1 148 ? 7.376 -7.642 7.134 1.00 74.00 148 ASN A CA 1
ATOM 1126 C C . ASN A 1 148 ? 7.375 -9.162 6.923 1.00 74.00 148 ASN A C 1
ATOM 1128 O O . ASN A 1 148 ? 6.398 -9.816 7.297 1.00 74.00 148 ASN A O 1
ATOM 1132 N N . PRO A 1 149 ? 8.363 -9.753 6.231 1.00 59.53 149 PRO A N 1
ATOM 1133 C CA . PRO A 1 149 ? 8.306 -11.162 5.860 1.00 59.53 149 PRO A CA 1
ATOM 1134 C C . PRO A 1 149 ? 8.330 -12.078 7.093 1.00 59.53 149 PRO A C 1
ATOM 1136 O O . PRO A 1 149 ? 9.014 -11.820 8.077 1.00 59.53 149 PRO A O 1
ATOM 1139 N N . THR A 1 150 ? 7.564 -13.173 7.036 1.00 54.38 150 THR A N 1
ATOM 1140 C CA . THR A 1 150 ? 7.545 -14.220 8.076 1.00 54.38 150 THR A CA 1
ATOM 1141 C C . THR A 1 150 ? 8.859 -14.999 8.164 1.00 54.38 150 THR A C 1
ATOM 1143 O O . THR A 1 150 ? 9.086 -15.677 9.154 1.00 54.38 150 THR A O 1
ATOM 1146 N N . SER A 1 151 ? 9.716 -14.935 7.144 1.00 51.28 151 SER A N 1
ATOM 1147 C CA . SER A 1 151 ? 11.006 -15.639 7.089 1.00 51.28 151 SER A CA 1
ATOM 1148 C C . SER A 1 151 ? 12.071 -15.016 7.990 1.00 51.28 151 SER A C 1
ATOM 1150 O O . SER A 1 151 ? 12.868 -15.749 8.556 1.00 51.28 151 SER A O 1
ATOM 1152 N N . LEU A 1 152 ? 12.009 -13.702 8.250 1.00 50.41 152 LEU A N 1
ATOM 1153 C CA . LEU A 1 152 ? 12.776 -13.051 9.328 1.00 50.41 152 LEU A CA 1
ATOM 1154 C C . LEU A 1 152 ? 12.4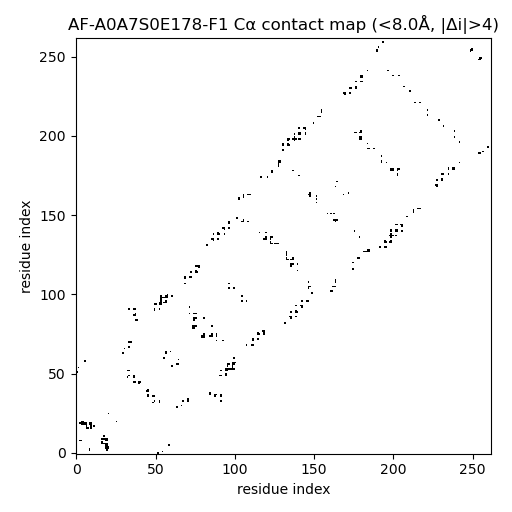76 -13.659 10.709 1.00 50.41 152 LEU A C 1
ATOM 1156 O O . LEU A 1 152 ? 13.141 -13.353 11.700 1.00 50.41 152 LEU A O 1
ATOM 1160 N N . TRP A 1 153 ? 11.378 -14.410 10.800 1.00 51.12 153 TRP A N 1
ATOM 1161 C CA . TRP A 1 153 ? 10.700 -14.784 12.027 1.00 51.12 153 TRP A CA 1
ATOM 1162 C C . TRP A 1 153 ? 10.702 -16.300 12.287 1.00 51.12 153 TRP A C 1
ATOM 1164 O O . TRP A 1 153 ? 10.317 -16.741 13.371 1.00 51.12 153 TRP A O 1
ATOM 1174 N N . ASP A 1 154 ? 11.186 -17.103 11.345 1.00 45.41 154 ASP A N 1
ATOM 1175 C CA . ASP A 1 154 ? 11.488 -18.514 11.572 1.00 45.41 154 ASP A CA 1
ATOM 1176 C C . ASP A 1 154 ? 12.971 -18.612 11.940 1.00 45.41 154 ASP A C 1
ATOM 1178 O O . ASP A 1 154 ? 13.847 -18.400 11.113 1.00 45.41 154 ASP A O 1
ATOM 1182 N N . GLY A 1 155 ? 13.241 -18.834 13.229 1.00 46.78 155 GLY A N 1
ATOM 1183 C CA . GLY A 1 155 ? 14.558 -18.742 13.870 1.00 46.78 155 GLY A CA 1
ATOM 1184 C C . GLY A 1 155 ? 15.617 -19.767 13.445 1.00 46.78 155 GLY A C 1
ATOM 1185 O O . GLY A 1 155 ? 16.481 -20.084 14.260 1.00 46.78 155 GLY A O 1
ATOM 1186 N N . ASP A 1 156 ? 15.592 -20.259 12.208 1.00 43.72 156 ASP A N 1
ATOM 1187 C CA . ASP A 1 156 ? 16.746 -20.938 11.625 1.00 43.72 156 ASP A CA 1
ATOM 1188 C C . ASP A 1 156 ? 17.756 -19.883 11.160 1.00 43.72 156 ASP A C 1
ATOM 1190 O O . ASP A 1 156 ? 17.619 -19.247 10.119 1.00 43.72 156 ASP A O 1
ATOM 1194 N N . ALA A 1 157 ? 18.741 -19.665 12.031 1.00 44.22 157 ALA A N 1
ATOM 1195 C CA . ALA A 1 157 ? 20.063 -19.099 11.786 1.00 44.22 157 ALA A CA 1
ATOM 1196 C C . ALA A 1 157 ? 20.236 -18.206 10.533 1.00 44.22 157 ALA A C 1
ATOM 1198 O O . ALA A 1 157 ? 20.467 -18.682 9.424 1.00 44.22 157 ALA A O 1
ATOM 1199 N N . GLY A 1 158 ? 20.332 -16.891 10.758 1.00 42.34 158 GLY A N 1
ATOM 1200 C CA . GLY A 1 158 ? 21.241 -16.059 9.961 1.00 42.34 158 GLY A CA 1
ATOM 1201 C C . GLY A 1 158 ? 20.640 -15.126 8.914 1.00 42.34 158 GLY A C 1
ATOM 1202 O O . GLY A 1 158 ? 21.402 -14.593 8.106 1.00 42.34 158 GLY A O 1
ATOM 1203 N N . SER A 1 159 ? 19.337 -14.837 8.914 1.00 45.78 159 SER A N 1
ATOM 1204 C CA . SER A 1 159 ? 18.849 -13.746 8.065 1.00 45.78 159 SER A CA 1
ATOM 1205 C C . SER A 1 159 ? 19.248 -12.387 8.665 1.00 45.78 159 SER A C 1
ATOM 1207 O O . SER A 1 159 ? 18.468 -11.763 9.380 1.00 45.78 159 SER A O 1
ATOM 1209 N N . ASN A 1 160 ? 20.440 -11.888 8.315 1.00 50.09 160 ASN A N 1
ATOM 1210 C CA . ASN A 1 160 ? 20.817 -10.462 8.363 1.00 50.09 160 ASN A CA 1
ATOM 1211 C C . ASN A 1 160 ? 19.984 -9.641 7.353 1.00 50.09 160 ASN A C 1
ATOM 1213 O O . ASN A 1 160 ? 20.500 -8.773 6.652 1.00 50.09 160 ASN A O 1
ATOM 1217 N N . GLN A 1 161 ? 18.703 -9.970 7.198 1.00 53.34 161 GLN A N 1
ATOM 1218 C CA . GLN A 1 161 ? 17.823 -9.254 6.302 1.00 53.34 161 GLN A CA 1
ATOM 1219 C C . GLN A 1 161 ? 17.310 -8.022 7.050 1.00 53.34 161 GLN A C 1
ATOM 1221 O O . GLN A 1 161 ? 16.720 -8.168 8.120 1.00 53.34 161 GLN A O 1
ATOM 1226 N N . PRO A 1 162 ? 17.553 -6.811 6.531 1.00 55.81 162 PRO A N 1
ATOM 1227 C CA . PRO A 1 162 ? 17.090 -5.595 7.176 1.00 55.81 162 PRO A CA 1
ATOM 1228 C C . PRO A 1 162 ? 15.562 -5.607 7.225 1.00 55.81 162 PRO A C 1
ATOM 1230 O O . PRO A 1 162 ? 14.909 -5.692 6.189 1.00 55.81 162 PRO A O 1
ATOM 1233 N N . SER A 1 163 ? 14.976 -5.517 8.416 1.00 63.91 163 SER A N 1
ATOM 1234 C CA . SER A 1 163 ? 13.539 -5.311 8.572 1.00 63.91 163 SER A CA 1
ATOM 1235 C C . SER A 1 163 ? 13.240 -3.827 8.724 1.00 63.91 163 SER A C 1
ATOM 1237 O O . SER A 1 163 ? 13.982 -3.091 9.374 1.00 63.91 163 SER A O 1
ATOM 1239 N N . ILE A 1 164 ? 12.079 -3.385 8.237 1.00 66.44 164 ILE A N 1
ATOM 1240 C CA . ILE A 1 164 ? 11.557 -2.063 8.609 1.00 66.44 164 ILE A CA 1
ATOM 1241 C C . ILE A 1 164 ? 11.416 -1.920 10.135 1.00 66.44 164 ILE A C 1
ATOM 1243 O O . ILE A 1 164 ? 11.553 -0.825 10.681 1.00 66.44 164 ILE A O 1
ATOM 1247 N N . LEU A 1 165 ? 11.192 -3.031 10.847 1.00 63.81 165 LEU A N 1
ATOM 1248 C CA . LEU A 1 165 ? 11.092 -3.031 12.302 1.00 63.81 165 LEU A CA 1
ATOM 1249 C C . LEU A 1 165 ? 12.414 -2.722 13.004 1.00 63.81 165 LEU A C 1
ATOM 1251 O O . LEU A 1 165 ? 12.371 -2.208 14.116 1.00 63.81 165 LEU A O 1
ATOM 1255 N N . ASP A 1 166 ? 13.563 -2.979 12.384 1.00 64.81 166 ASP A N 1
ATOM 1256 C CA . ASP A 1 166 ? 14.848 -2.763 13.056 1.00 64.81 166 ASP A CA 1
ATOM 1257 C C . ASP A 1 166 ? 15.121 -1.267 13.269 1.00 64.81 166 ASP A C 1
ATOM 1259 O O . ASP A 1 166 ? 15.739 -0.884 14.258 1.00 64.81 166 ASP A O 1
ATOM 1263 N N . ASN A 1 167 ? 14.573 -0.414 12.394 1.00 64.25 167 ASN A N 1
ATOM 1264 C CA . ASN A 1 167 ? 14.803 1.033 12.417 1.00 64.25 167 ASN A CA 1
ATOM 1265 C C . ASN A 1 167 ? 13.550 1.866 12.731 1.00 64.25 167 ASN A C 1
ATOM 1267 O O . ASN A 1 167 ? 13.676 3.019 13.133 1.00 64.25 167 ASN A O 1
ATOM 1271 N N . GLN A 1 168 ? 12.343 1.326 12.517 1.00 72.25 168 GLN A N 1
ATOM 1272 C CA . GLN A 1 168 ? 11.088 2.095 12.571 1.00 72.25 168 GLN A CA 1
ATOM 1273 C C . GLN A 1 168 ? 10.001 1.442 13.441 1.00 72.25 168 GLN A C 1
ATOM 1275 O O . GLN A 1 168 ? 8.834 1.829 13.352 1.00 72.25 168 GLN A O 1
ATOM 1280 N N . SER A 1 169 ? 10.349 0.458 14.286 1.00 71.19 169 SER A N 1
ATOM 1281 C CA . SER A 1 169 ? 9.373 -0.294 15.096 1.00 71.19 169 SER A CA 1
ATOM 1282 C C . SER A 1 169 ? 8.429 0.609 15.891 1.00 71.19 169 SER A C 1
ATOM 1284 O O . SER A 1 169 ? 7.218 0.409 15.822 1.00 71.19 169 SER A O 1
ATOM 1286 N N . ASP A 1 170 ? 8.936 1.619 16.599 1.00 73.81 170 ASP A N 1
ATOM 1287 C CA . ASP A 1 170 ? 8.095 2.472 17.450 1.00 73.81 170 ASP A CA 1
ATOM 1288 C C . ASP A 1 170 ? 7.127 3.338 16.632 1.00 73.81 170 ASP A C 1
ATOM 1290 O O . ASP A 1 170 ? 5.952 3.454 16.984 1.00 73.81 170 ASP A O 1
ATOM 1294 N N . VAL A 1 171 ? 7.582 3.878 15.495 1.00 82.50 171 VAL A N 1
ATOM 1295 C CA . VAL A 1 171 ? 6.749 4.686 14.587 1.00 82.50 171 VAL A CA 1
ATOM 1296 C C . VAL A 1 171 ? 5.657 3.828 13.954 1.00 82.50 171 VAL A C 1
ATOM 1298 O O . VAL A 1 171 ? 4.483 4.198 13.989 1.00 82.50 171 VAL A O 1
ATOM 1301 N N . VAL A 1 172 ? 6.022 2.656 13.422 1.00 82.31 172 VAL A N 1
ATOM 1302 C CA . VAL A 1 172 ? 5.074 1.700 12.828 1.00 82.31 172 VAL A CA 1
ATOM 1303 C C . VAL A 1 172 ? 4.048 1.254 13.865 1.00 82.31 172 VAL A C 1
ATOM 1305 O O . VAL A 1 172 ? 2.847 1.250 13.603 1.00 82.31 172 VAL A O 1
ATOM 1308 N N . THR A 1 173 ? 4.510 0.907 15.061 1.00 76.69 173 THR A N 1
ATOM 1309 C CA . THR A 1 173 ? 3.653 0.384 16.125 1.00 76.69 173 THR A CA 1
ATOM 1310 C C . THR A 1 173 ? 2.707 1.452 16.660 1.00 76.69 173 THR A C 1
ATOM 1312 O O . THR A 1 173 ? 1.516 1.179 16.810 1.00 76.69 173 THR A O 1
ATOM 1315 N N . GLY A 1 174 ? 3.198 2.677 16.870 1.00 81.31 174 GLY A N 1
ATOM 1316 C CA . GLY A 1 174 ? 2.372 3.823 17.242 1.00 81.31 174 GLY A CA 1
ATOM 1317 C C . GLY A 1 174 ? 1.322 4.145 16.180 1.00 81.31 174 GLY A C 1
ATOM 1318 O O . GLY A 1 174 ? 0.144 4.266 16.505 1.00 81.31 174 GLY A O 1
ATOM 1319 N N . PHE A 1 175 ? 1.713 4.182 14.902 1.00 87.94 175 PHE A N 1
ATOM 1320 C CA . PHE A 1 175 ? 0.788 4.412 13.790 1.00 87.94 175 PHE A CA 1
ATOM 1321 C C . PHE A 1 175 ? -0.336 3.366 13.747 1.00 87.94 175 PHE A C 1
ATOM 1323 O O . PHE A 1 175 ? -1.517 3.718 13.720 1.00 87.94 175 PHE A O 1
ATOM 1330 N N . LEU A 1 176 ? 0.013 2.075 13.786 1.00 85.25 176 LEU A N 1
ATOM 1331 C CA . LEU A 1 176 ? -0.967 0.986 13.758 1.00 85.25 176 LEU A CA 1
ATOM 1332 C C . LEU A 1 176 ? -1.888 1.012 14.985 1.00 85.25 176 LEU A C 1
ATOM 1334 O O . LEU A 1 176 ? -3.085 0.754 14.852 1.00 85.25 176 LEU A O 1
ATOM 1338 N N . ALA A 1 177 ? -1.357 1.356 16.160 1.00 82.75 177 ALA A N 1
ATOM 1339 C CA . ALA A 1 177 ? -2.147 1.530 17.374 1.00 82.75 177 ALA A CA 1
ATOM 1340 C C . ALA A 1 177 ? -3.175 2.654 17.224 1.00 82.75 177 ALA A C 1
ATOM 1342 O O . ALA A 1 177 ? -4.355 2.443 17.501 1.00 82.75 177 ALA A O 1
ATOM 1343 N N . THR A 1 178 ? -2.766 3.811 16.699 1.00 86.75 178 THR A N 1
ATOM 1344 C CA . THR A 1 178 ? -3.682 4.928 16.443 1.00 86.75 178 THR A CA 1
ATOM 1345 C C . THR A 1 178 ? -4.770 4.554 15.436 1.00 86.75 178 THR A C 1
ATOM 1347 O O . THR A 1 178 ? -5.934 4.888 15.645 1.00 86.75 178 THR A O 1
ATOM 1350 N N . VAL A 1 179 ? -4.440 3.800 14.380 1.00 87.31 179 VAL A N 1
ATOM 1351 C CA . VAL A 1 179 ? -5.442 3.289 13.423 1.00 87.31 179 VAL A CA 1
ATOM 1352 C C . VAL A 1 179 ? -6.466 2.383 14.114 1.00 87.31 179 VAL A C 1
ATOM 1354 O O . VAL A 1 179 ? -7.664 2.484 13.848 1.00 87.31 179 VAL A O 1
ATOM 1357 N N . VAL A 1 180 ? -6.010 1.506 15.009 1.00 83.19 180 VAL A N 1
ATOM 1358 C CA . VAL A 1 180 ? -6.876 0.592 15.766 1.00 83.19 180 VAL A CA 1
ATOM 1359 C C . VAL A 1 180 ? -7.777 1.338 16.751 1.00 83.19 180 VAL A C 1
ATOM 1361 O O . VAL A 1 180 ? -8.975 1.047 16.819 1.00 83.19 180 VAL A O 1
ATOM 1364 N N . GLN A 1 181 ? -7.213 2.296 17.485 1.00 81.44 181 GLN A N 1
ATOM 1365 C CA . GLN A 1 181 ? -7.901 3.078 18.515 1.00 81.44 181 GLN A CA 1
ATOM 1366 C C . GLN A 1 181 ? -8.840 4.140 17.942 1.00 81.44 181 GLN A C 1
ATOM 1368 O O . GLN A 1 181 ? -9.669 4.673 18.671 1.00 81.44 181 GLN A O 1
ATOM 1373 N N . ARG A 1 182 ? -8.742 4.443 16.644 1.00 80.94 182 ARG A N 1
ATOM 1374 C CA . ARG A 1 182 ? -9.623 5.413 15.997 1.00 80.94 182 ARG A CA 1
ATOM 1375 C C . ARG A 1 182 ? -11.085 4.999 16.150 1.00 80.94 182 ARG A C 1
ATOM 1377 O O . ARG A 1 182 ? -11.452 3.874 15.806 1.00 80.94 182 ARG A O 1
ATOM 1384 N N . GLU A 1 183 ? -11.916 5.905 16.645 1.00 76.06 183 GLU A N 1
ATOM 1385 C CA . GLU A 1 183 ? -13.337 5.640 16.859 1.00 76.06 183 GLU A CA 1
ATOM 1386 C C . GLU A 1 183 ? -14.057 5.312 15.544 1.00 76.06 183 GLU A C 1
ATOM 1388 O O . GLU A 1 183 ? -13.673 5.767 14.464 1.00 76.06 183 GLU A O 1
ATOM 1393 N N . LEU A 1 184 ? -15.102 4.488 15.633 1.00 70.81 184 LEU A N 1
ATOM 1394 C CA . LEU A 1 184 ? -16.012 4.282 14.511 1.00 70.81 184 LEU A CA 1
ATOM 1395 C C . LEU A 1 184 ? -16.979 5.471 14.431 1.00 70.81 184 LEU A C 1
ATOM 1397 O O . LEU A 1 184 ? -17.406 5.972 15.472 1.00 70.81 184 LEU A O 1
ATOM 1401 N N . PRO A 1 185 ? -17.375 5.908 13.226 1.00 70.31 185 PRO A N 1
ATOM 1402 C CA . PRO A 1 185 ? -18.424 6.911 13.092 1.00 70.31 185 PRO A CA 1
ATOM 1403 C C . PRO A 1 185 ? -19.733 6.407 13.727 1.00 70.31 185 PRO A C 1
ATOM 1405 O O . PRO A 1 185 ? -20.161 5.282 13.470 1.00 70.31 185 PRO A O 1
ATOM 1408 N N . ALA A 1 186 ? -20.370 7.249 14.549 1.00 62.88 186 ALA A N 1
ATOM 1409 C CA . ALA A 1 186 ? -21.586 6.904 15.298 1.00 62.88 186 ALA A CA 1
ATOM 1410 C C . ALA A 1 186 ? -22.814 6.658 14.402 1.00 62.88 186 ALA A C 1
ATOM 1412 O O . ALA A 1 186 ? -23.748 5.963 14.795 1.00 62.88 186 ALA A O 1
ATOM 1413 N N . THR A 1 187 ? -22.818 7.225 13.194 1.00 58.97 187 THR A N 1
ATOM 1414 C CA . THR A 1 187 ? -23.878 7.070 12.196 1.00 58.97 187 THR A CA 1
ATOM 1415 C C . THR A 1 187 ? -23.235 6.833 10.834 1.00 58.97 187 THR A C 1
ATOM 1417 O O . THR A 1 187 ? -22.445 7.639 10.348 1.00 58.97 187 THR A O 1
ATOM 1420 N N . GLY A 1 188 ? -23.515 5.683 10.230 1.00 54.16 188 GLY A N 1
ATOM 1421 C CA . GLY A 1 188 ? -23.009 5.338 8.909 1.00 54.16 188 GLY A CA 1
ATOM 1422 C C . GLY A 1 188 ? -23.786 4.166 8.332 1.00 54.16 188 GLY A C 1
ATOM 1423 O O . GLY A 1 188 ? -24.052 3.192 9.041 1.00 54.16 188 GLY A O 1
ATOM 1424 N N . GLU A 1 189 ? -24.149 4.282 7.055 1.00 62.44 189 GLU A N 1
ATOM 1425 C CA . GLU A 1 189 ? -24.637 3.173 6.232 1.00 62.44 189 GLU A CA 1
ATOM 1426 C C . GLU A 1 189 ? -23.627 2.010 6.271 1.00 62.44 189 GLU A C 1
ATOM 1428 O O . GLU A 1 189 ? -22.430 2.218 6.484 1.00 62.44 189 GLU A O 1
ATOM 1433 N N . ASP A 1 190 ? -24.073 0.765 6.105 1.00 61.00 190 ASP A N 1
ATOM 1434 C CA . ASP A 1 190 ? -23.225 -0.404 6.392 1.00 61.00 190 ASP A CA 1
ATOM 1435 C C . ASP A 1 190 ? -21.961 -0.491 5.516 1.00 61.00 190 ASP A C 1
ATOM 1437 O O . ASP A 1 190 ? -20.905 -0.909 6.002 1.00 61.00 190 ASP A O 1
ATOM 1441 N N . ASP A 1 191 ? -22.015 0.004 4.276 1.00 61.81 191 ASP A N 1
ATOM 1442 C CA . ASP A 1 191 ? -20.852 0.114 3.382 1.00 61.81 191 ASP A CA 1
ATOM 1443 C C . ASP A 1 191 ? -19.779 1.070 3.916 1.00 61.81 191 ASP A C 1
ATOM 1445 O O . ASP A 1 191 ? -18.579 0.873 3.694 1.00 61.81 191 ASP A O 1
ATOM 1449 N N . PHE A 1 192 ? -20.194 2.078 4.678 1.00 65.62 192 PHE A N 1
ATOM 1450 C CA . PHE A 1 192 ? -19.306 3.036 5.314 1.00 65.62 192 PHE A CA 1
ATOM 1451 C C . PHE A 1 192 ? -18.487 2.356 6.413 1.00 65.62 192 PHE A C 1
ATOM 145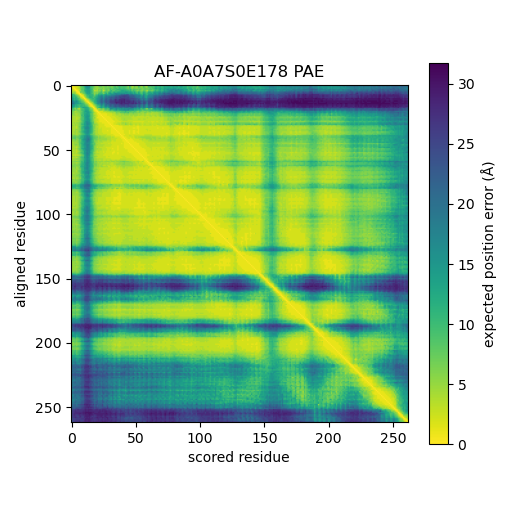3 O O . PHE A 1 192 ? -17.262 2.453 6.435 1.00 65.62 192 PHE A O 1
ATOM 1460 N N . LEU A 1 193 ? -19.135 1.565 7.272 1.00 66.12 193 LEU A N 1
ATOM 1461 C CA . LEU A 1 193 ? -18.476 0.863 8.378 1.00 66.12 193 LEU A CA 1
ATOM 1462 C C . LEU A 1 193 ? -17.450 -0.172 7.904 1.00 66.12 193 LEU A C 1
ATOM 1464 O O . LEU A 1 193 ? -16.397 -0.322 8.530 1.00 66.12 193 LEU A O 1
ATOM 1468 N N . VAL A 1 194 ? -17.701 -0.841 6.772 1.00 69.31 194 VAL A N 1
ATOM 1469 C CA . VAL A 1 194 ? -16.723 -1.751 6.150 1.00 69.31 194 VAL A CA 1
ATOM 1470 C C . VAL A 1 194 ? -15.427 -1.014 5.829 1.00 69.31 194 VAL A C 1
ATOM 1472 O O . VAL A 1 194 ? -14.340 -1.535 6.088 1.00 69.31 194 VAL A O 1
ATOM 1475 N N . GLN A 1 195 ? -15.515 0.200 5.286 1.00 72.75 195 GLN A N 1
ATOM 1476 C CA . GLN A 1 195 ? -14.330 0.968 4.911 1.00 72.75 195 GLN A CA 1
ATOM 1477 C C . GLN A 1 195 ? -13.481 1.351 6.127 1.00 72.75 195 GLN A C 1
ATOM 1479 O O . GLN A 1 195 ? -12.258 1.296 6.029 1.00 72.75 195 GLN A O 1
ATOM 1484 N N . PHE A 1 196 ? -14.096 1.621 7.283 1.00 76.50 196 PHE A N 1
ATOM 1485 C CA . PHE A 1 196 ? -13.385 1.891 8.543 1.00 76.50 196 PHE A CA 1
ATOM 1486 C C . PHE A 1 196 ? -12.853 0.632 9.231 1.00 76.50 196 PHE A C 1
ATOM 1488 O O . PHE A 1 196 ? -11.819 0.679 9.901 1.00 76.50 196 PHE A O 1
ATOM 1495 N N . TRP A 1 197 ? -13.505 -0.513 9.029 1.00 78.94 197 TRP A N 1
ATOM 1496 C CA . TRP A 1 197 ? -13.003 -1.796 9.514 1.00 78.94 197 TRP A CA 1
ATOM 1497 C C . TRP A 1 197 ? -11.738 -2.244 8.778 1.00 78.94 197 TRP A C 1
ATOM 1499 O O . TRP A 1 197 ? -10.824 -2.789 9.396 1.00 78.94 197 TRP A O 1
ATOM 1509 N N . LEU A 1 198 ? -11.655 -2.027 7.463 1.00 84.56 198 LEU A N 1
ATOM 1510 C CA . LEU A 1 198 ? -10.556 -2.551 6.647 1.00 84.56 198 LEU A CA 1
ATOM 1511 C C . LEU A 1 198 ? -9.149 -2.124 7.130 1.00 84.56 198 LEU A C 1
ATOM 1513 O O . LEU A 1 198 ? -8.292 -3.007 7.217 1.00 84.56 198 LEU A O 1
ATOM 1517 N N . PRO A 1 199 ? -8.876 -0.852 7.482 1.00 88.81 199 PRO A N 1
ATOM 1518 C CA . PRO A 1 199 ? -7.618 -0.451 8.113 1.00 88.81 199 PRO A CA 1
ATOM 1519 C C . PRO A 1 199 ? -7.329 -1.209 9.408 1.00 88.81 199 PRO A C 1
ATOM 1521 O O . PRO A 1 199 ? -6.248 -1.779 9.558 1.00 88.81 199 PRO A O 1
ATOM 1524 N N . LYS A 1 200 ? -8.317 -1.288 10.310 1.00 86.19 200 LYS A N 1
ATOM 1525 C CA . LYS A 1 200 ? -8.188 -1.989 11.594 1.00 86.19 200 LYS A CA 1
ATOM 1526 C C . LYS A 1 200 ? -7.902 -3.477 11.396 1.00 86.19 200 LYS A C 1
ATOM 1528 O O . LYS A 1 200 ? -7.002 -4.008 12.039 1.00 86.19 200 LYS A O 1
ATOM 1533 N N . LYS A 1 201 ? -8.587 -4.138 10.452 1.00 84.94 201 LYS A N 1
ATOM 1534 C CA . LYS A 1 201 ? -8.341 -5.541 10.066 1.00 84.94 201 LYS A CA 1
ATOM 1535 C C . LYS A 1 201 ? -6.876 -5.762 9.686 1.00 84.94 201 LYS A C 1
ATOM 1537 O O . LYS A 1 201 ? -6.269 -6.726 10.151 1.00 84.94 201 LYS A O 1
ATOM 1542 N N . TRP A 1 202 ? -6.296 -4.893 8.855 1.00 88.12 202 TRP A N 1
ATOM 1543 C CA . TRP A 1 202 ? -4.892 -5.020 8.446 1.00 88.12 202 TRP A CA 1
ATOM 1544 C C . TRP A 1 202 ? -3.916 -4.729 9.587 1.00 88.12 202 TRP A C 1
ATOM 1546 O O . TRP A 1 202 ? -2.962 -5.487 9.759 1.00 88.12 202 TRP A O 1
ATOM 1556 N N . ALA A 1 203 ? -4.186 -3.717 10.413 1.00 86.19 203 ALA A N 1
ATOM 1557 C CA . ALA A 1 203 ? -3.381 -3.439 11.599 1.00 86.19 203 ALA A CA 1
ATOM 1558 C C . ALA A 1 203 ? -3.392 -4.617 12.594 1.00 86.19 203 ALA A C 1
ATOM 1560 O O . ALA A 1 203 ? -2.343 -5.058 13.057 1.00 86.19 203 ALA A O 1
ATOM 1561 N N . VAL A 1 204 ? -4.557 -5.221 12.852 1.00 80.88 204 VAL A N 1
ATOM 1562 C CA . VAL A 1 204 ? -4.677 -6.418 13.704 1.00 80.88 204 VAL A CA 1
ATOM 1563 C C . VAL A 1 204 ? -3.966 -7.624 13.092 1.00 80.88 204 VAL A C 1
ATOM 1565 O O . VAL A 1 204 ? -3.315 -8.377 13.819 1.00 80.88 204 VAL A O 1
ATOM 1568 N N . ARG A 1 205 ? -4.039 -7.814 11.765 1.00 82.44 205 ARG A N 1
ATOM 1569 C CA . ARG A 1 205 ? -3.273 -8.864 11.071 1.00 82.44 205 ARG A CA 1
ATOM 1570 C C . ARG A 1 205 ? -1.770 -8.669 11.246 1.00 82.44 205 ARG A C 1
ATOM 1572 O O . ARG A 1 205 ? -1.081 -9.650 11.512 1.00 82.44 205 ARG A O 1
ATOM 1579 N N . PHE A 1 206 ? -1.275 -7.434 11.153 1.00 81.19 206 PHE A N 1
ATOM 1580 C CA . PHE A 1 206 ? 0.125 -7.112 11.440 1.00 81.19 206 PHE A CA 1
ATOM 1581 C C . PHE A 1 206 ? 0.498 -7.538 12.861 1.00 81.19 206 PHE A C 1
ATOM 1583 O O . PHE A 1 206 ? 1.387 -8.364 13.053 1.00 81.19 206 PHE A O 1
ATOM 1590 N N . PHE A 1 207 ? -0.255 -7.062 13.848 1.00 76.38 207 PHE A N 1
ATOM 1591 C CA . PHE A 1 207 ? -0.045 -7.375 15.258 1.00 76.38 207 PHE A CA 1
ATOM 1592 C C . PHE A 1 207 ? -0.101 -8.880 15.569 1.00 76.38 207 PHE A C 1
ATOM 1594 O O . PHE A 1 207 ? 0.732 -9.406 16.309 1.00 76.38 207 PHE A O 1
ATOM 1601 N N . SER A 1 208 ? -1.045 -9.600 14.966 1.00 74.69 208 SER A N 1
ATOM 1602 C CA . SER A 1 208 ? -1.190 -11.054 15.120 1.00 74.69 208 SER A CA 1
ATOM 1603 C C . SER A 1 208 ? 0.012 -11.809 14.546 1.00 74.69 208 SER A C 1
ATOM 1605 O O . SER A 1 208 ? 0.514 -12.744 15.166 1.00 74.69 208 SER A O 1
ATOM 1607 N N . LYS A 1 209 ? 0.529 -11.364 13.396 1.00 74.19 209 LYS A N 1
ATOM 1608 C CA . LYS A 1 209 ? 1.746 -11.917 12.794 1.00 74.19 209 LYS A CA 1
ATOM 1609 C C . LYS A 1 209 ? 2.938 -11.713 13.740 1.00 74.19 209 LYS A C 1
ATOM 1611 O O . LYS A 1 209 ? 3.647 -12.670 14.042 1.00 74.19 209 LYS A O 1
ATOM 1616 N N . THR A 1 210 ? 3.129 -10.496 14.256 1.00 69.25 210 THR A N 1
ATOM 1617 C CA . THR A 1 210 ? 4.275 -10.162 15.124 1.00 69.25 210 THR A CA 1
ATOM 1618 C C . THR A 1 210 ? 4.218 -10.874 16.476 1.00 69.25 210 THR A C 1
ATOM 1620 O O . THR A 1 210 ? 5.243 -11.292 17.014 1.00 69.25 210 THR A O 1
ATOM 1623 N N . THR A 1 211 ? 3.022 -11.064 17.037 1.00 66.69 211 THR A N 1
ATOM 1624 C CA . THR A 1 211 ? 2.857 -11.792 18.306 1.00 66.69 211 THR A CA 1
ATOM 1625 C C . THR A 1 211 ? 3.118 -13.290 18.166 1.00 66.69 211 THR A C 1
ATOM 1627 O O . THR A 1 211 ? 3.708 -13.885 19.070 1.00 66.69 211 THR A O 1
ATOM 1630 N N . ALA A 1 212 ? 2.733 -13.902 17.040 1.00 67.00 212 ALA A N 1
ATOM 1631 C CA . ALA A 1 212 ? 3.056 -15.297 16.745 1.00 67.00 212 ALA A CA 1
ATOM 1632 C C . ALA A 1 212 ? 4.574 -15.530 16.686 1.00 67.00 212 ALA A C 1
ATOM 1634 O O . ALA A 1 212 ? 5.058 -16.525 17.226 1.00 67.00 212 ALA A O 1
ATOM 1635 N N . TRP A 1 213 ? 5.318 -14.581 16.110 1.00 66.00 213 TRP A N 1
ATOM 1636 C CA . TRP A 1 213 ? 6.780 -14.589 16.120 1.00 66.00 213 TRP A CA 1
ATOM 1637 C C . TRP A 1 213 ? 7.363 -14.472 17.528 1.00 66.00 213 TRP A C 1
ATOM 1639 O O . TRP A 1 213 ? 8.133 -15.330 17.944 1.00 66.00 213 TRP A O 1
ATOM 1649 N N . TYR A 1 214 ? 6.946 -13.468 18.304 1.00 62.72 214 TYR A N 1
ATOM 1650 C CA . TYR A 1 214 ? 7.493 -13.230 19.645 1.00 62.72 214 TYR A CA 1
ATOM 1651 C C . TYR A 1 214 ? 7.370 -14.443 20.573 1.00 62.72 214 TYR A C 1
ATOM 1653 O O . TYR A 1 214 ? 8.246 -14.684 21.402 1.00 62.72 214 TYR A O 1
ATOM 1661 N N . ARG A 1 215 ? 6.308 -15.251 20.432 1.00 62.34 215 ARG A N 1
ATOM 1662 C CA . ARG A 1 215 ? 6.163 -16.501 21.200 1.00 62.34 215 ARG A CA 1
ATOM 1663 C C . ARG A 1 215 ? 7.330 -17.469 20.972 1.00 62.34 215 ARG A C 1
ATOM 1665 O O . ARG A 1 215 ? 7.684 -18.183 21.907 1.00 62.34 215 ARG A O 1
ATOM 1672 N N . ARG A 1 216 ? 7.937 -17.454 19.781 1.00 65.69 216 ARG A N 1
ATOM 1673 C CA . ARG A 1 216 ? 9.055 -18.316 19.361 1.00 65.69 216 ARG A CA 1
ATOM 1674 C C . ARG A 1 216 ? 10.440 -17.763 19.729 1.00 65.69 216 ARG A C 1
ATOM 1676 O O . ARG A 1 216 ? 11.415 -18.494 19.623 1.00 65.69 216 ARG A O 1
ATOM 1683 N N . CYS A 1 217 ? 10.540 -16.509 20.173 1.00 64.12 217 CYS A N 1
ATOM 1684 C CA . CYS A 1 217 ? 11.819 -15.862 20.479 1.00 64.12 217 CYS A CA 1
ATOM 1685 C C . CYS A 1 217 ? 12.407 -16.249 21.845 1.00 64.12 217 CYS A C 1
ATOM 1687 O O . CYS A 1 217 ? 11.677 -16.574 22.793 1.00 64.12 217 CYS A O 1
ATOM 1689 N N . ASP A 1 218 ? 13.731 -16.122 21.965 1.00 66.56 218 ASP A N 1
ATOM 1690 C CA . ASP A 1 218 ? 14.449 -16.216 23.236 1.00 66.56 218 ASP A CA 1
ATOM 1691 C C . ASP A 1 218 ? 14.170 -15.013 24.163 1.00 66.56 218 ASP A C 1
ATOM 1693 O O . ASP A 1 218 ? 13.519 -14.029 23.800 1.00 66.56 218 ASP A O 1
ATOM 1697 N N . SER A 1 219 ? 14.622 -15.103 25.414 1.00 66.88 219 SER A N 1
ATOM 1698 C CA . SER A 1 219 ? 14.353 -14.095 26.447 1.00 66.88 219 SER A CA 1
ATOM 1699 C C . SER A 1 219 ? 15.019 -12.738 26.177 1.00 66.88 219 SER A C 1
ATOM 1701 O O . SER A 1 219 ? 14.496 -11.712 26.615 1.00 66.88 219 SER A O 1
ATOM 1703 N N . GLN A 1 220 ? 16.137 -12.706 25.448 1.00 62.62 220 GLN A N 1
ATOM 1704 C CA . GLN A 1 220 ? 16.862 -11.478 25.111 1.00 62.62 220 GLN A CA 1
ATOM 1705 C C . GLN A 1 220 ? 16.168 -10.711 23.978 1.00 62.62 220 GLN A C 1
ATOM 1707 O O . GLN A 1 220 ? 15.940 -9.506 24.091 1.00 62.62 220 GLN A O 1
ATOM 1712 N N . THR A 1 221 ? 15.734 -11.425 22.940 1.00 62.94 221 THR A N 1
ATOM 1713 C CA . THR A 1 221 ? 14.954 -10.883 21.822 1.00 62.94 221 THR A CA 1
ATOM 1714 C C . THR A 1 221 ? 13.577 -10.406 22.281 1.00 62.94 221 THR A C 1
ATOM 1716 O O . THR A 1 221 ? 13.085 -9.379 21.810 1.00 62.94 221 THR A O 1
ATOM 1719 N N . LYS A 1 222 ? 12.969 -11.104 23.250 1.00 63.62 222 LYS A N 1
ATOM 1720 C CA . LYS A 1 222 ? 11.717 -10.672 23.887 1.00 63.62 222 LYS A CA 1
ATOM 1721 C C . LYS A 1 222 ? 11.869 -9.307 24.563 1.00 63.62 222 LYS A C 1
ATOM 1723 O O . LYS A 1 222 ? 11.133 -8.390 24.217 1.00 63.62 222 LYS A O 1
ATOM 1728 N N . LYS A 1 223 ? 12.890 -9.132 25.412 1.00 61.25 223 LYS A N 1
ATOM 1729 C CA . LYS A 1 223 ? 13.168 -7.851 26.091 1.00 61.25 223 LYS A CA 1
ATOM 1730 C C . LYS A 1 223 ? 13.384 -6.687 25.121 1.00 61.25 223 LYS A C 1
ATOM 1732 O O . LYS A 1 223 ? 12.898 -5.589 25.374 1.00 61.25 223 LYS A O 1
ATOM 1737 N N . ALA A 1 224 ? 14.065 -6.925 23.997 1.00 56.72 224 ALA A N 1
ATOM 1738 C CA . ALA A 1 224 ? 14.299 -5.900 22.976 1.00 56.72 224 ALA A CA 1
ATOM 1739 C C . ALA A 1 224 ? 13.008 -5.418 22.285 1.00 56.72 224 ALA A C 1
ATO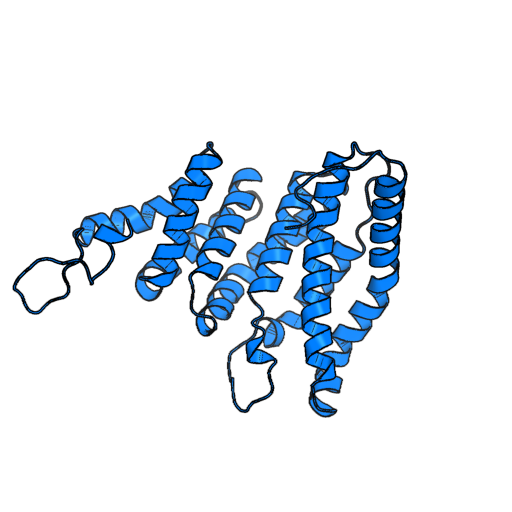M 1741 O O . ALA A 1 224 ? 12.980 -4.309 21.757 1.00 56.72 224 ALA A O 1
ATOM 1742 N N . LYS A 1 225 ? 11.933 -6.221 22.303 1.00 60.91 225 LYS A N 1
ATOM 1743 C CA . LYS A 1 225 ? 10.641 -5.892 21.676 1.00 60.91 225 LYS A CA 1
ATOM 1744 C C . LYS A 1 225 ? 9.484 -5.786 22.680 1.00 60.91 225 LYS A C 1
ATOM 1746 O O . LYS A 1 225 ? 8.322 -5.851 22.288 1.00 60.91 225 LYS A O 1
ATOM 1751 N N . ASP A 1 226 ? 9.765 -5.573 23.965 1.00 64.38 226 ASP A N 1
ATOM 1752 C CA . ASP A 1 226 ? 8.731 -5.421 25.003 1.00 64.38 226 ASP A CA 1
ATOM 1753 C C . ASP A 1 226 ? 7.886 -4.142 24.834 1.00 64.38 226 ASP A C 1
ATOM 1755 O O . ASP A 1 226 ? 6.712 -4.120 25.216 1.00 64.38 226 ASP A O 1
ATOM 1759 N N . SER A 1 227 ? 8.436 -3.081 24.225 1.00 61.94 227 SER A N 1
ATOM 1760 C CA . SER A 1 227 ? 7.680 -1.861 23.884 1.00 61.94 227 SER A CA 1
ATOM 1761 C C . SER A 1 227 ? 6.511 -2.166 22.942 1.00 61.94 227 SER A C 1
ATOM 1763 O O . SER A 1 227 ? 5.396 -1.689 23.161 1.00 61.94 227 SER A O 1
ATOM 1765 N N . PHE A 1 228 ? 6.732 -3.050 21.966 1.00 62.50 228 PHE A N 1
ATOM 1766 C CA . PHE A 1 228 ? 5.721 -3.515 21.019 1.00 62.50 228 PHE A CA 1
ATOM 1767 C C . PHE A 1 228 ? 4.529 -4.182 21.723 1.00 62.50 228 PHE A C 1
ATOM 1769 O O . PHE A 1 228 ? 3.369 -3.913 21.408 1.00 62.50 228 PHE A O 1
ATOM 1776 N N . PHE A 1 229 ? 4.804 -5.027 22.720 1.00 63.50 229 PHE A N 1
ATOM 1777 C CA . PHE A 1 229 ? 3.768 -5.750 23.461 1.00 63.50 229 PHE A CA 1
ATOM 1778 C C . PHE A 1 229 ? 2.924 -4.852 24.350 1.00 63.50 229 PHE A C 1
ATOM 1780 O O . PHE A 1 229 ? 1.710 -5.043 24.425 1.00 63.50 229 PHE A O 1
ATOM 1787 N N . LYS A 1 230 ? 3.540 -3.850 24.981 1.00 67.81 230 LYS A N 1
ATOM 1788 C CA . LYS A 1 230 ? 2.802 -2.852 25.765 1.00 67.81 230 LYS A CA 1
ATOM 1789 C C . LYS A 1 230 ? 1.797 -2.106 24.892 1.00 67.81 230 LYS A C 1
ATOM 1791 O O . LYS A 1 230 ? 0.646 -1.937 25.285 1.00 67.81 230 LYS A O 1
ATOM 1796 N N . VAL A 1 231 ? 2.200 -1.724 23.680 1.00 66.88 231 VAL A N 1
ATOM 1797 C CA . VAL A 1 231 ? 1.295 -1.059 22.733 1.00 66.88 231 VAL A CA 1
ATOM 1798 C C . VAL A 1 231 ? 0.162 -1.993 22.301 1.00 66.88 231 VAL A C 1
ATOM 1800 O O . VAL A 1 231 ? -1.000 -1.587 22.315 1.00 66.88 231 VAL A O 1
ATOM 1803 N N . LEU A 1 232 ? 0.464 -3.258 21.997 1.00 64.81 232 LEU A N 1
ATOM 1804 C CA . LEU A 1 232 ? -0.544 -4.257 21.634 1.00 64.81 232 LEU A CA 1
ATOM 1805 C C . LEU A 1 232 ? -1.591 -4.478 22.739 1.00 64.81 232 LEU A C 1
ATOM 1807 O O . LEU A 1 232 ? -2.790 -4.487 22.457 1.00 64.81 232 LEU A O 1
ATOM 1811 N N . GLN A 1 233 ? -1.152 -4.634 23.990 1.00 67.12 233 GLN A N 1
ATOM 1812 C CA . GLN A 1 233 ? -2.046 -4.815 25.139 1.00 67.12 233 GLN A CA 1
ATOM 1813 C C . GLN A 1 233 ? -2.999 -3.627 25.306 1.00 67.12 233 GLN A C 1
ATOM 1815 O O . GLN A 1 233 ? -4.192 -3.827 25.529 1.00 67.12 233 GLN A O 1
ATOM 1820 N N . ASN A 1 234 ? -2.502 -2.407 25.095 1.00 71.12 234 ASN A N 1
ATOM 1821 C CA . ASN A 1 234 ? -3.305 -1.186 25.175 1.00 71.12 234 ASN A CA 1
ATOM 1822 C C . ASN A 1 234 ? -4.318 -1.041 24.023 1.00 71.12 234 ASN A C 1
ATOM 1824 O O . ASN A 1 234 ? -5.266 -0.265 24.131 1.00 71.12 234 ASN A O 1
ATOM 1828 N N . CYS A 1 235 ? -4.143 -1.772 22.918 1.00 67.19 235 CYS A N 1
ATOM 1829 C CA . CYS A 1 235 ? -5.038 -1.717 21.758 1.00 67.19 235 CYS A CA 1
ATOM 1830 C C . CYS A 1 235 ? -6.163 -2.763 21.797 1.00 67.19 235 CYS A C 1
ATOM 1832 O O . CYS A 1 235 ? -7.178 -2.595 21.119 1.00 67.19 235 CYS A O 1
ATOM 1834 N N . LEU A 1 236 ? -6.000 -3.842 22.573 1.00 66.25 236 LEU A N 1
ATOM 1835 C CA . LEU A 1 236 ? -6.922 -4.984 22.599 1.00 66.25 236 LEU A CA 1
ATOM 1836 C C . LEU A 1 236 ? -8.392 -4.601 22.890 1.00 66.25 236 LEU A C 1
ATOM 1838 O O . LEU A 1 236 ? -9.269 -5.115 22.190 1.00 66.25 236 LEU A O 1
ATOM 1842 N N . PRO A 1 237 ? -8.701 -3.689 23.837 1.00 71.38 237 PRO A N 1
ATOM 1843 C CA . PRO A 1 237 ? -10.086 -3.312 24.124 1.00 71.38 237 PRO A CA 1
ATOM 1844 C C . PRO A 1 237 ? -10.810 -2.678 22.926 1.00 71.38 237 PRO A C 1
ATOM 1846 O O . PRO A 1 237 ? -11.961 -3.014 22.656 1.00 71.38 237 PRO A O 1
ATOM 1849 N N . GLU A 1 238 ? -10.136 -1.813 22.163 1.00 68.44 238 GLU A N 1
ATOM 1850 C CA . GLU A 1 238 ? -10.731 -1.109 21.014 1.00 68.44 238 GLU A CA 1
ATOM 1851 C C . GLU A 1 238 ? -10.933 -2.019 19.796 1.00 68.44 238 GLU A C 1
ATOM 1853 O O . GLU A 1 238 ? -11.926 -1.898 19.065 1.00 68.44 238 GLU A O 1
ATOM 1858 N N . VAL A 1 239 ? -10.033 -2.992 19.606 1.00 64.62 239 VAL A N 1
ATOM 1859 C CA . VAL A 1 239 ? -10.236 -4.072 18.628 1.00 64.62 239 VAL A CA 1
ATOM 1860 C C . VAL A 1 239 ? -11.494 -4.859 18.983 1.00 64.62 239 VAL A C 1
ATOM 1862 O O . VAL A 1 239 ? -12.352 -5.050 18.123 1.00 64.62 239 VAL A O 1
ATOM 1865 N N . MET A 1 240 ? -11.627 -5.278 20.245 1.00 64.75 240 MET A N 1
ATOM 1866 C CA . MET A 1 240 ? -12.764 -6.081 20.699 1.00 64.75 240 MET A CA 1
ATOM 1867 C C . MET A 1 240 ? -14.090 -5.328 20.576 1.00 64.75 240 MET A C 1
ATOM 1869 O O . MET A 1 240 ? -15.044 -5.899 20.056 1.00 64.75 240 MET A O 1
ATOM 1873 N N . LYS A 1 241 ? -14.145 -4.040 20.946 1.00 68.38 241 LYS A N 1
ATOM 1874 C CA . LYS A 1 241 ? -15.331 -3.189 20.726 1.00 68.38 241 LYS A CA 1
ATOM 1875 C C . LYS A 1 241 ? -15.746 -3.159 19.255 1.00 68.38 241 LYS A C 1
ATOM 1877 O O . LYS A 1 241 ? -16.909 -3.380 18.935 1.00 68.38 241 LYS A O 1
ATOM 1882 N N . THR A 1 242 ? -14.785 -2.936 18.356 1.00 64.50 242 THR A N 1
ATOM 1883 C CA . THR A 1 242 ? -15.039 -2.898 16.907 1.00 64.50 242 THR A CA 1
ATOM 1884 C C . THR A 1 242 ? -15.581 -4.238 16.398 1.00 64.50 242 THR A C 1
ATOM 1886 O O . THR A 1 242 ? -16.539 -4.265 15.628 1.00 64.50 242 THR A O 1
ATOM 1889 N N . VAL A 1 243 ? -14.990 -5.355 16.836 1.00 63.22 243 VAL A N 1
ATOM 1890 C CA . VAL A 1 243 ? -15.435 -6.706 16.461 1.00 63.22 243 VAL A CA 1
ATOM 1891 C C . VAL A 1 243 ? -16.845 -6.990 16.978 1.00 63.22 243 VAL A C 1
ATOM 1893 O O . VAL A 1 243 ? -17.659 -7.501 16.217 1.00 63.22 243 VAL A O 1
ATOM 1896 N N . ILE A 1 244 ? -17.154 -6.628 18.227 1.00 65.00 244 ILE A N 1
ATOM 1897 C CA . ILE A 1 244 ? -18.487 -6.809 18.820 1.00 65.00 244 ILE A CA 1
ATOM 1898 C C . ILE A 1 244 ? -19.542 -6.035 18.021 1.00 65.00 244 ILE A C 1
ATOM 1900 O O . ILE A 1 244 ? -20.525 -6.639 17.609 1.00 65.00 244 ILE A O 1
ATOM 1904 N N . ILE A 1 245 ? -19.300 -4.761 17.692 1.00 67.31 245 ILE A N 1
ATOM 1905 C CA . ILE A 1 245 ? -20.228 -3.943 16.885 1.00 67.31 245 ILE A CA 1
ATOM 1906 C C . ILE A 1 245 ? -20.483 -4.577 15.506 1.00 67.31 245 ILE A C 1
ATOM 1908 O O . ILE A 1 245 ? -21.620 -4.624 15.033 1.00 67.31 245 ILE A O 1
ATOM 1912 N N . LEU A 1 246 ? -19.433 -5.083 14.847 1.00 62.75 246 LEU A N 1
ATOM 1913 C CA . LEU A 1 246 ? -19.566 -5.762 13.552 1.00 62.75 246 LEU A CA 1
ATOM 1914 C C . LEU A 1 246 ? -20.350 -7.078 13.669 1.00 62.75 246 LEU A C 1
ATOM 1916 O O . LEU A 1 246 ? -21.168 -7.375 12.799 1.00 62.75 246 LEU A O 1
ATOM 1920 N N . LEU A 1 247 ? -20.121 -7.853 14.734 1.00 62.34 247 LEU A N 1
ATOM 1921 C CA . LEU A 1 247 ? -20.855 -9.089 15.008 1.00 62.34 247 LEU A CA 1
ATOM 1922 C C . LEU A 1 247 ? -22.327 -8.805 15.306 1.00 62.34 247 LEU A C 1
ATOM 1924 O O . LEU A 1 247 ? -23.181 -9.442 14.702 1.00 62.34 247 LEU A O 1
ATOM 1928 N N . GLU A 1 248 ? -22.640 -7.834 16.163 1.00 62.72 248 GLU A N 1
ATOM 1929 C CA . GLU A 1 248 ? -24.017 -7.429 16.477 1.00 62.72 248 GLU A CA 1
ATOM 1930 C C . GLU A 1 248 ? -24.777 -7.005 15.213 1.00 62.72 248 GLU A C 1
ATOM 1932 O O . GLU A 1 248 ? -25.889 -7.472 14.968 1.00 62.72 248 GLU A O 1
ATOM 1937 N N . LYS A 1 249 ? -24.153 -6.201 14.341 1.00 61.88 249 LYS A N 1
ATOM 1938 C CA . LYS A 1 249 ? -24.738 -5.832 13.041 1.00 61.88 249 LYS A CA 1
ATOM 1939 C C . LYS A 1 249 ? -24.919 -7.025 12.095 1.00 61.88 249 LYS A C 1
ATOM 1941 O O . LYS A 1 249 ? -25.907 -7.077 11.362 1.00 61.88 249 LYS A O 1
ATOM 1946 N N . SER A 1 250 ? -23.999 -7.991 12.123 1.00 57.59 250 SER A N 1
ATOM 1947 C CA . SER A 1 250 ? -24.108 -9.238 11.355 1.00 57.59 250 SER A CA 1
ATOM 1948 C C . SER A 1 250 ? -25.208 -10.162 11.870 1.00 57.59 250 SER A C 1
ATOM 1950 O O . SER A 1 250 ? -25.922 -10.748 11.059 1.00 57.59 250 SER A O 1
ATOM 1952 N N . PHE A 1 251 ? -25.362 -10.295 13.187 1.00 58.12 251 PHE A N 1
ATOM 1953 C CA . PHE A 1 251 ? -26.387 -11.137 13.806 1.00 58.12 251 PHE A CA 1
ATOM 1954 C C . PHE A 1 251 ? -27.791 -10.543 13.669 1.00 58.12 251 PHE A C 1
ATOM 1956 O O . PHE A 1 251 ? -28.746 -11.293 13.494 1.00 58.12 251 PHE A O 1
ATOM 1963 N N . ASN A 1 252 ? -27.916 -9.214 13.648 1.00 63.53 252 ASN A N 1
ATOM 1964 C CA . ASN A 1 252 ? -29.193 -8.523 13.448 1.00 63.53 252 ASN A CA 1
ATOM 1965 C C . ASN A 1 252 ? -29.687 -8.530 11.984 1.00 63.53 252 ASN A C 1
ATOM 1967 O O . ASN A 1 252 ? -30.669 -7.865 11.670 1.00 63.53 252 ASN A O 1
ATOM 1971 N N . GLY A 1 253 ? -29.028 -9.269 11.080 1.00 50.88 253 GLY A N 1
ATOM 1972 C CA . GLY A 1 253 ? -29.465 -9.447 9.688 1.00 50.88 253 GLY A CA 1
ATOM 1973 C C . GLY A 1 253 ? -29.257 -8.229 8.782 1.00 50.88 253 GLY A C 1
ATOM 1974 O O . GLY A 1 253 ? -29.751 -8.217 7.659 1.00 50.88 253 GLY A O 1
ATOM 1975 N N . ILE A 1 254 ? -28.523 -7.217 9.253 1.00 54.12 254 ILE A N 1
ATOM 1976 C CA . ILE A 1 254 ? -28.321 -5.938 8.555 1.00 54.12 254 ILE A CA 1
ATOM 1977 C C . ILE A 1 254 ? -27.034 -5.957 7.701 1.00 54.12 254 ILE A C 1
ATOM 1979 O O . ILE A 1 254 ? -26.902 -5.196 6.750 1.00 54.12 254 ILE A O 1
ATOM 1983 N N . PHE A 1 255 ? -26.093 -6.873 7.957 1.00 46.06 255 PHE A N 1
ATOM 1984 C CA . PHE A 1 255 ? -24.782 -6.871 7.301 1.00 46.06 255 PHE A CA 1
ATOM 1985 C C . PHE A 1 255 ? -24.582 -8.040 6.322 1.00 46.06 255 PHE A C 1
ATOM 1987 O O . PHE A 1 255 ? -24.439 -9.188 6.741 1.00 46.06 255 PHE A O 1
ATOM 1994 N N . ILE A 1 256 ? -24.456 -7.753 5.019 1.00 48.81 256 ILE A N 1
ATOM 1995 C CA . ILE A 1 256 ? -23.773 -8.648 4.068 1.00 48.81 256 ILE A CA 1
ATOM 1996 C C . ILE A 1 256 ? -22.926 -7.827 3.091 1.00 48.81 256 ILE A C 1
ATOM 1998 O O . ILE A 1 256 ? -23.443 -7.312 2.102 1.00 48.81 256 ILE A O 1
ATOM 2002 N N . PRO A 1 257 ? -21.593 -7.859 3.230 1.00 44.91 257 PRO A N 1
ATOM 2003 C CA . PRO A 1 257 ? -20.739 -7.765 2.064 1.00 44.91 257 PRO A CA 1
ATOM 2004 C C . PRO A 1 257 ? -19.935 -9.055 1.938 1.00 44.91 257 PRO A C 1
ATOM 2006 O O . PRO A 1 257 ? -19.038 -9.344 2.732 1.00 44.91 257 PRO A O 1
ATOM 2009 N N . LYS A 1 258 ? -20.174 -9.780 0.839 1.00 42.75 258 LYS A N 1
ATOM 2010 C CA . LYS A 1 258 ? -19.416 -10.965 0.382 1.00 42.75 258 LYS A CA 1
ATOM 2011 C C . LYS A 1 258 ? -17.878 -10.777 0.339 1.00 42.75 258 LYS A C 1
ATOM 2013 O O . LYS A 1 258 ? -17.160 -11.737 0.093 1.00 42.75 258 LYS A O 1
ATOM 2018 N N . LYS A 1 259 ? -17.355 -9.563 0.566 1.00 42.44 259 LYS A N 1
ATOM 2019 C CA . LYS A 1 259 ? -15.933 -9.176 0.479 1.00 42.44 259 LYS A CA 1
ATOM 2020 C C . LYS A 1 259 ? -15.182 -9.076 1.816 1.00 42.44 259 LYS A C 1
ATOM 2022 O O . LYS A 1 259 ? -13.979 -8.832 1.798 1.00 42.44 259 LYS A O 1
ATOM 2027 N N . VAL A 1 260 ? -15.821 -9.267 2.974 1.00 39.75 260 VAL A N 1
ATOM 2028 C CA . VAL A 1 260 ? -15.104 -9.206 4.273 1.00 39.75 260 VAL A CA 1
ATOM 2029 C C . VAL A 1 260 ? -14.234 -10.457 4.512 1.00 39.75 260 VAL A C 1
ATOM 2031 O O . VAL A 1 260 ? -13.236 -10.388 5.240 1.00 39.75 260 VAL A O 1
ATOM 2034 N N . HIS A 1 261 ? -14.543 -11.561 3.822 1.00 33.78 261 HIS A N 1
ATOM 2035 C CA . HIS A 1 261 ? -13.864 -12.856 3.951 1.00 33.78 261 HIS A CA 1
ATOM 2036 C C . HIS A 1 261 ? -12.574 -13.024 3.124 1.00 33.78 261 HIS A C 1
ATOM 2038 O O . HIS A 1 261 ? -11.852 -13.987 3.367 1.00 33.78 261 HIS A O 1
ATOM 2044 N N . SER A 1 262 ? -12.237 -12.100 2.211 1.00 34.47 262 SER A N 1
ATOM 2045 C CA . SER A 1 262 ? -10.934 -12.085 1.509 1.00 34.47 262 SER A CA 1
ATOM 2046 C C . SER A 1 262 ? -9.886 -11.272 2.276 1.00 34.47 262 SER A C 1
ATOM 2048 O O . SER A 1 262 ? -10.191 -10.105 2.626 1.00 34.47 262 SER A O 1
#

Nearest PDB structures (foldseek):
  4c0o-assembly2_B  TM=4.610E-01  e=7.420E-01  Homo sapiens
  4uvj-assembly1_B  TM=4.585E-01  e=2.183E+00  Saccharomyces cer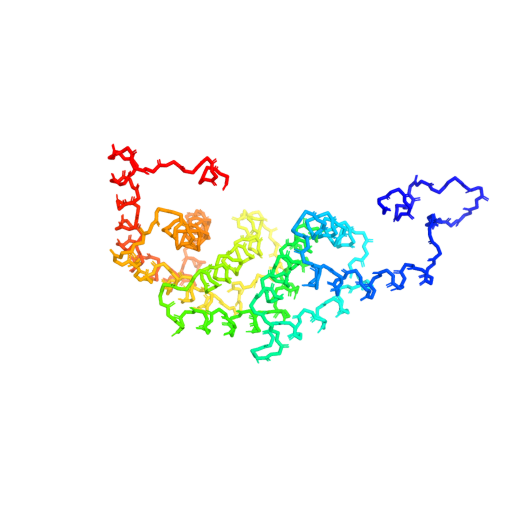evisiae
  8uib-assembly1_T  TM=4.406E-01  e=2.484E+00  Homo sapiens
  4c0o-assembly1_A  TM=4.525E-01  e=2.594E+00  Homo sapiens
  4d0p-assembly1_A  TM=3.212E-01  e=8.089E-01  Homo sapiens

Mean predicted aligned error: 10.23 Å